Protein AF-A0A6N7NNH4-F1 (afdb_monomer)

Sequence (197 aa):
MSIDSIDARRHFTPVSELSWCARTIECHSIDGQVQAVPTATNDALIKSQLLDELLRASQMLTSEEVAVFDRTVQALSGLKFSGRELGVLFSMFADDTPHHDVMWGLLHLVEASDGDSMVSALVQSAPYMLRVAPEWLETFICRLLNSDLHRNMLIAYLKSMASTKGAAEVVSLIEALKADTSDCIRAKASVVASALM

pLDDT: mean 84.08, std 23.03, range [29.2, 98.62]

Secondary structure (DSSP, 8-state):
--------------------------------------HHHHHHHHHHHHHHHHHHHTT--SHHHHHHHHHHHHHHTT----HHHHHHHHTT--SS-S-HHHHHHHHHHHHTS-HHHHHHHHHHHHHHHHHH-HHHHHHHHHHHHH-HHHHHHHHHHHHHTTTSHHHHHHHHHHHHGGG-S-HHHHHHHHHHHHHH-

Mean predicted aligned error: 11.3 Å

Solvent-accessible surface area (backbone atoms only — not comparable to full-atom values): 11817 Å² total; per-residue (Å²): 130,84,84,87,88,84,90,77,90,77,88,84,82,90,84,80,90,83,86,87,79,90,85,89,87,85,91,79,93,73,96,68,84,80,74,78,70,58,65,69,60,53,54,52,50,52,53,52,53,44,53,53,51,31,61,73,18,51,78,46,88,42,77,64,29,45,53,46,29,44,56,35,47,59,71,52,53,93,62,88,72,51,45,67,54,45,36,54,59,59,67,51,58,57,65,87,56,93,59,55,74,51,51,52,48,48,50,51,53,52,69,73,43,60,64,69,48,40,51,53,20,48,35,65,37,35,69,56,26,62,77,60,12,44,68,56,48,48,52,51,51,57,53,32,53,72,32,75,68,50,34,50,52,46,53,54,49,38,66,77,39,54,90,38,69,20,31,48,50,52,51,53,50,38,58,55,35,52,72,45,91,50,66,70,54,17,52,41,25,44,54,52,56,66,70,73,108

Foldseek 3Di:
DDDDDDDDDDDDDDDDDDDDDDDDDDDDDDDDPPPPDPVVVVVVVVLVVLLVQLLVLLVVPDPVSLVSNQVSLVVLAPPADALVSLLSLLLSDAPPDPNVVSVVSSVVRLVVYDLLSSLLSLLVNLVVCCVGPVVVNLVVLLVLLVDPVSLVSNLVNLLVPVVDPSSVSSLVSLVVQCPDPDPSSVVSSVVSNVSND

Radius of gyration: 27.9 Å; Cα contacts (8 Å, |Δi|>4): 160; chains: 1; bounding box: 85×83×45 Å

Structure (mmCIF, N/CA/C/O backbone):
data_AF-A0A6N7NNH4-F1
#
_entry.id   AF-A0A6N7NNH4-F1
#
loop_
_atom_site.group_PDB
_atom_site.id
_atom_site.type_symbol
_atom_site.label_atom_id
_atom_site.label_alt_id
_atom_site.label_comp_id
_atom_site.label_asym_id
_atom_site.label_entity_id
_atom_site.label_seq_id
_atom_site.pdbx_PDB_ins_code
_atom_site.Cartn_x
_atom_site.Cartn_y
_atom_site.Cartn_z
_atom_site.occupancy
_atom_site.B_iso_or_equiv
_atom_site.auth_seq_id
_atom_site.auth_comp_id
_atom_site.auth_asym_id
_atom_site.auth_atom_id
_atom_site.pdbx_PDB_model_num
ATOM 1 N N . MET A 1 1 ? -35.066 -69.276 -12.539 1.00 39.59 1 MET A N 1
ATOM 2 C CA . MET A 1 1 ? -34.874 -68.136 -11.623 1.00 39.59 1 MET A CA 1
ATOM 3 C C . MET A 1 1 ? -33.769 -67.288 -12.249 1.00 39.59 1 MET A C 1
ATOM 5 O O . MET A 1 1 ? -32.620 -67.675 -12.122 1.00 39.59 1 MET A O 1
ATOM 9 N N . SER A 1 2 ? -34.026 -66.273 -13.085 1.00 38.75 2 SER A N 1
ATOM 10 C CA . SER A 1 2 ? -35.207 -65.380 -13.190 1.00 38.75 2 SER A CA 1
ATOM 11 C C . SER A 1 2 ? -35.484 -64.695 -11.845 1.00 38.75 2 SER A C 1
ATOM 13 O O . SER A 1 2 ? -35.559 -65.395 -10.840 1.00 38.75 2 SER A O 1
ATOM 15 N N . ILE A 1 3 ? -35.644 -63.374 -11.751 1.00 37.31 3 ILE A N 1
ATOM 16 C CA . ILE A 1 3 ? -36.396 -62.476 -12.652 1.00 37.31 3 ILE A CA 1
ATOM 17 C C . ILE A 1 3 ? -35.626 -61.167 -12.957 1.00 37.31 3 ILE A C 1
ATOM 19 O O . ILE A 1 3 ? -34.680 -60.809 -12.263 1.00 37.31 3 ILE A O 1
ATOM 23 N N . ASP A 1 4 ? -36.054 -60.510 -14.033 1.00 33.53 4 ASP A N 1
ATOM 24 C CA . ASP A 1 4 ? -35.594 -59.269 -14.672 1.00 33.53 4 ASP A CA 1
ATOM 25 C C . ASP A 1 4 ? -35.787 -57.955 -13.870 1.00 33.53 4 ASP A C 1
ATOM 27 O O . ASP A 1 4 ? -36.352 -57.951 -12.778 1.00 33.53 4 ASP A O 1
ATOM 31 N N . SER A 1 5 ? -35.480 -56.839 -14.566 1.00 34.16 5 SER A N 1
ATOM 32 C CA . SER A 1 5 ? -36.182 -55.526 -14.574 1.00 34.16 5 SER A CA 1
ATOM 33 C C . SER A 1 5 ? -35.517 -54.354 -13.819 1.00 34.16 5 SER A C 1
ATOM 35 O O . SER A 1 5 ? -34.915 -54.560 -12.775 1.00 34.16 5 SER A O 1
ATOM 37 N N . ILE A 1 6 ? -35.595 -53.081 -14.261 1.00 36.62 6 ILE A N 1
ATOM 38 C CA . ILE A 1 6 ? -36.262 -52.464 -15.437 1.00 36.62 6 ILE A CA 1
ATOM 39 C C . ILE A 1 6 ? -35.564 -51.135 -15.831 1.00 36.62 6 ILE A C 1
ATOM 41 O O . ILE A 1 6 ? -35.003 -50.458 -14.972 1.00 36.62 6 ILE A O 1
ATOM 45 N N . ASP A 1 7 ? -35.636 -50.742 -17.109 1.00 37.50 7 ASP A N 1
ATOM 46 C CA . ASP A 1 7 ? -35.278 -49.397 -17.615 1.00 37.50 7 ASP A CA 1
ATOM 47 C C . ASP A 1 7 ? -36.467 -48.429 -17.465 1.00 37.50 7 ASP A C 1
ATOM 49 O O . ASP A 1 7 ? -37.601 -48.786 -17.789 1.00 37.50 7 ASP A O 1
ATOM 53 N N . ALA A 1 8 ? -36.222 -47.194 -17.015 1.00 33.47 8 ALA A N 1
ATOM 54 C CA . ALA A 1 8 ? -37.223 -46.129 -17.061 1.00 33.47 8 ALA A CA 1
ATOM 55 C C . ALA A 1 8 ? -36.608 -44.721 -17.155 1.00 33.47 8 ALA A C 1
ATOM 57 O O . ALA A 1 8 ? -36.665 -43.924 -16.214 1.00 33.47 8 ALA A O 1
ATOM 58 N N . ARG A 1 9 ? -36.127 -44.351 -18.347 1.00 34.75 9 ARG A N 1
ATOM 59 C CA . ARG A 1 9 ? -36.132 -42.935 -18.765 1.00 34.75 9 ARG A CA 1
ATOM 60 C C . ARG A 1 9 ? -37.530 -42.335 -18.557 1.00 34.75 9 ARG A C 1
ATOM 62 O O . ARG A 1 9 ? -38.519 -42.927 -18.989 1.00 34.75 9 ARG A O 1
ATOM 69 N N . ARG A 1 10 ? -37.626 -41.112 -18.024 1.00 34.91 10 ARG A N 1
ATOM 70 C CA . ARG A 1 10 ? -38.825 -40.272 -18.189 1.00 34.91 10 ARG A CA 1
ATOM 71 C C . ARG A 1 10 ? -38.458 -38.866 -18.636 1.00 34.91 10 ARG A C 1
ATOM 73 O O . ARG A 1 10 ? -37.909 -38.075 -17.878 1.00 34.91 10 ARG A O 1
ATOM 80 N N . HIS A 1 11 ? -38.795 -38.579 -19.888 1.00 33.03 11 HIS A N 1
ATOM 81 C CA . HIS A 1 11 ? -38.943 -37.219 -20.386 1.00 33.03 11 HIS A CA 1
ATOM 82 C C . HIS A 1 11 ? -40.127 -36.535 -19.693 1.00 33.03 11 HIS A C 1
ATOM 84 O O . HIS A 1 11 ? -41.121 -37.193 -19.390 1.00 33.03 11 HIS A O 1
ATOM 90 N N . PHE A 1 12 ? -40.061 -35.212 -19.563 1.00 29.44 12 PHE A N 1
ATOM 91 C CA . PHE A 1 12 ? -41.253 -34.372 -19.507 1.00 29.44 12 PHE A CA 1
ATOM 92 C C . PHE A 1 12 ? -41.079 -33.197 -20.469 1.00 29.44 12 PHE A C 1
ATOM 94 O O . PHE A 1 12 ? -40.168 -32.384 -20.327 1.00 29.44 12 PHE A O 1
ATOM 101 N N . THR A 1 13 ? -41.942 -33.152 -21.479 1.00 33.81 13 THR A N 1
ATOM 102 C CA . THR A 1 13 ? -42.155 -32.005 -22.369 1.00 33.81 13 THR A CA 1
ATOM 103 C C . THR A 1 13 ? -43.206 -31.061 -21.766 1.00 33.81 13 THR A C 1
ATOM 105 O O . THR A 1 13 ? -44.001 -31.501 -20.933 1.00 33.81 13 THR A O 1
ATOM 108 N N . PRO A 1 14 ? -43.224 -29.772 -22.152 1.00 42.19 14 PRO A N 1
ATOM 109 C CA . PRO A 1 14 ? -44.090 -28.769 -21.534 1.00 42.19 14 PRO A CA 1
ATOM 110 C C . PRO A 1 14 ? -45.534 -28.831 -22.056 1.00 42.19 14 PRO A C 1
ATOM 112 O O . PRO A 1 14 ? -45.785 -29.333 -23.152 1.00 42.19 14 PRO A O 1
ATOM 115 N N . VAL A 1 15 ? -46.469 -28.252 -21.296 1.00 31.42 15 VAL A N 1
ATOM 116 C CA . VAL A 1 15 ? -47.845 -27.961 -21.734 1.00 31.42 15 VAL A CA 1
ATOM 117 C C . VAL A 1 15 ? -48.197 -26.517 -21.371 1.00 31.42 15 VAL A C 1
ATOM 119 O O . VAL A 1 15 ? -47.804 -26.017 -20.318 1.00 31.42 15 VAL A O 1
ATOM 122 N N . SER A 1 16 ? -48.888 -25.857 -22.297 1.00 33.25 16 SER A N 1
ATOM 123 C CA . SER A 1 16 ? -49.142 -24.417 -22.339 1.00 33.25 16 SER A CA 1
ATOM 124 C C . SER A 1 16 ? -50.302 -23.932 -21.459 1.00 33.25 16 SER A C 1
ATOM 126 O O . SER A 1 16 ? -51.167 -24.704 -21.059 1.00 33.25 16 SER A O 1
ATOM 128 N N . GLU A 1 17 ? -50.305 -22.613 -21.249 1.00 37.72 17 GLU A N 1
ATOM 129 C CA . GLU A 1 17 ? -51.453 -21.696 -21.129 1.00 37.72 17 GLU A CA 1
ATOM 130 C C . GLU A 1 17 ? -52.846 -22.250 -20.769 1.00 37.72 17 GLU A C 1
ATOM 132 O O . GLU A 1 17 ? -53.493 -22.922 -21.570 1.00 37.72 17 GLU A O 1
ATOM 137 N N . LEU A 1 18 ? -53.415 -21.713 -19.683 1.00 33.88 18 LEU A N 1
ATOM 138 C CA . LEU A 1 18 ? -54.812 -21.272 -19.682 1.00 33.88 18 LEU A CA 1
ATOM 139 C C . LEU A 1 18 ? -54.923 -19.895 -19.016 1.00 33.88 18 LEU A C 1
ATOM 141 O O . LEU A 1 18 ? -54.457 -19.687 -17.897 1.00 33.88 18 LEU A O 1
ATOM 145 N N . SER A 1 19 ? -55.554 -18.956 -19.719 1.00 37.47 19 SER A N 1
ATOM 146 C CA . SER A 1 19 ? -56.020 -17.686 -19.157 1.00 37.47 19 SER A CA 1
ATOM 147 C C . SER A 1 19 ? -57.411 -17.856 -18.540 1.00 37.47 19 SER A C 1
ATOM 149 O O . SER A 1 19 ? -58.114 -18.800 -18.888 1.00 37.47 19 SER A O 1
ATOM 151 N N . TRP A 1 20 ? -57.824 -16.918 -17.680 1.00 30.62 20 TRP A N 1
ATOM 152 C CA . TRP A 1 20 ? -59.158 -16.288 -17.693 1.00 30.62 20 TRP A CA 1
ATOM 153 C C . TRP A 1 20 ? -59.174 -15.045 -16.783 1.00 30.62 20 TRP A C 1
ATOM 155 O O . TRP A 1 20 ? -58.242 -14.801 -16.018 1.00 30.62 20 TRP A O 1
ATOM 165 N N . CYS A 1 21 ? -60.168 -14.179 -16.982 1.00 36.72 21 CYS A N 1
ATOM 166 C CA . CYS A 1 21 ? -60.039 -12.730 -16.779 1.00 36.72 21 CYS A CA 1
ATOM 167 C C . CYS A 1 21 ? -60.724 -12.179 -15.508 1.00 36.72 21 CYS A C 1
ATOM 169 O O . CYS A 1 21 ? -61.637 -12.808 -14.997 1.00 36.72 21 CYS A O 1
ATOM 171 N N . ALA A 1 22 ? -60.330 -10.949 -15.116 1.00 33.28 22 ALA A N 1
ATOM 172 C CA . ALA A 1 22 ? -61.146 -9.813 -14.610 1.00 33.28 22 ALA A CA 1
ATOM 173 C C . ALA A 1 22 ? -62.382 -10.095 -13.706 1.00 33.28 22 ALA A C 1
ATOM 175 O O . ALA A 1 22 ? -63.267 -10.850 -14.078 1.00 33.28 22 ALA A O 1
ATOM 176 N N . ARG A 1 23 ? -62.665 -9.384 -12.602 1.00 37.78 23 ARG A N 1
ATOM 177 C CA . ARG A 1 23 ? -62.330 -8.013 -12.121 1.00 37.78 23 ARG A CA 1
ATOM 178 C C . ARG A 1 23 ? -62.619 -7.975 -10.579 1.00 37.78 23 ARG A C 1
ATOM 180 O O . ARG A 1 23 ? -62.873 -9.032 -10.019 1.00 37.78 23 ARG A O 1
ATOM 187 N N . THR A 1 24 ? -62.599 -6.890 -9.788 1.00 37.25 24 THR A N 1
ATOM 188 C CA . THR A 1 24 ? -62.718 -5.442 -10.073 1.00 37.25 24 THR A CA 1
ATOM 189 C C . THR A 1 24 ? -61.679 -4.600 -9.299 1.00 37.25 24 THR A C 1
ATOM 191 O O . THR A 1 24 ? -60.492 -4.784 -9.540 1.00 37.25 24 THR A O 1
ATOM 194 N N . ILE A 1 25 ? -62.103 -3.655 -8.447 1.00 44.84 25 ILE A N 1
ATOM 195 C CA . ILE A 1 25 ? -61.320 -2.662 -7.690 1.00 44.84 25 ILE A CA 1
ATOM 196 C C . ILE A 1 25 ? -62.066 -2.410 -6.372 1.00 44.84 25 ILE A C 1
ATOM 198 O O . ILE A 1 25 ? -63.289 -2.286 -6.408 1.00 44.84 25 ILE A O 1
ATOM 202 N N . GLU A 1 26 ? -61.349 -2.209 -5.267 1.00 29.20 26 GLU A N 1
ATOM 203 C CA . GLU A 1 26 ? -61.792 -1.270 -4.230 1.00 29.20 26 GLU A CA 1
ATOM 204 C C . GLU A 1 26 ? -60.577 -0.456 -3.760 1.00 29.20 26 GLU A C 1
ATOM 206 O O . GLU A 1 26 ? -59.561 -1.012 -3.344 1.00 29.20 26 GLU A O 1
ATOM 211 N N . CYS A 1 27 ? -60.637 0.868 -3.927 1.00 39.03 27 CYS A N 1
ATOM 212 C CA . CYS A 1 27 ? -59.542 1.770 -3.581 1.00 39.03 27 CYS A CA 1
ATOM 213 C C . CYS A 1 27 ? -59.731 2.302 -2.161 1.00 39.03 27 CYS A C 1
ATOM 215 O O . CYS A 1 27 ? -60.698 3.017 -1.910 1.00 39.03 27 CYS A O 1
ATOM 217 N N . HIS A 1 28 ? -58.745 2.096 -1.290 1.00 32.91 28 HIS A N 1
ATOM 218 C CA . HIS A 1 28 ? -58.532 2.977 -0.145 1.00 32.91 28 HIS A CA 1
ATOM 219 C C . HIS A 1 28 ? -57.128 3.574 -0.209 1.00 32.91 28 HIS A C 1
ATOM 221 O O . HIS A 1 28 ? -56.127 2.869 -0.117 1.00 32.91 28 HIS A O 1
ATOM 227 N N . SER A 1 29 ? -57.080 4.892 -0.408 1.00 43.81 29 SER A N 1
ATOM 228 C CA . SER A 1 29 ? -55.837 5.655 -0.470 1.00 43.81 29 SER A CA 1
ATOM 229 C C . SER A 1 29 ? -55.280 5.863 0.934 1.00 43.81 29 SER A C 1
ATOM 231 O O . SER A 1 29 ? -55.953 6.453 1.780 1.00 43.81 29 SER A O 1
ATOM 233 N N . ILE A 1 30 ? -54.039 5.440 1.154 1.00 41.03 30 ILE A N 1
ATOM 234 C CA . ILE A 1 30 ? -53.136 6.068 2.119 1.00 41.03 30 ILE A CA 1
ATOM 235 C C . ILE A 1 30 ? -51.823 6.266 1.368 1.00 41.03 30 ILE A C 1
ATOM 237 O O . ILE A 1 30 ? -51.190 5.292 0.959 1.00 41.03 30 ILE A O 1
ATOM 241 N N . ASP A 1 31 ? -51.446 7.524 1.145 1.00 47.62 31 ASP A N 1
ATOM 242 C CA . ASP A 1 31 ? -50.240 7.889 0.407 1.00 47.62 31 ASP A CA 1
ATOM 243 C C . ASP A 1 31 ? -48.978 7.461 1.163 1.00 47.62 31 ASP A C 1
ATOM 245 O O . ASP A 1 31 ? -48.460 8.164 2.029 1.00 47.62 31 ASP A O 1
ATOM 249 N N . GLY A 1 32 ? -48.470 6.285 0.804 1.00 40.66 32 GLY A N 1
ATOM 250 C CA . GLY A 1 32 ? -47.143 5.812 1.162 1.00 40.66 32 GLY A CA 1
ATOM 251 C C . GLY A 1 32 ? -46.300 5.680 -0.096 1.00 40.66 32 GLY A C 1
ATOM 252 O O . GLY A 1 32 ? -46.261 4.606 -0.696 1.00 40.66 32 GLY A O 1
ATOM 253 N N . GLN A 1 33 ? -45.596 6.747 -0.492 1.00 37.47 33 GLN A N 1
ATOM 254 C CA . GLN A 1 33 ? -44.495 6.601 -1.445 1.00 37.47 33 GLN A CA 1
ATOM 255 C C . GLN A 1 33 ? -43.393 5.763 -0.791 1.00 37.47 33 GLN A C 1
ATOM 257 O O . GLN A 1 33 ? -42.489 6.291 -0.146 1.00 37.47 33 GLN A O 1
ATOM 262 N N . VAL A 1 34 ? -43.443 4.446 -0.994 1.00 44.50 34 VAL A N 1
ATOM 263 C CA . VAL A 1 34 ? -42.290 3.570 -0.780 1.00 44.50 34 VAL A CA 1
ATOM 264 C C . VAL A 1 34 ? -41.302 3.857 -1.909 1.00 44.50 34 VAL A C 1
ATOM 266 O O . VAL A 1 34 ? -41.212 3.130 -2.897 1.00 44.50 34 VAL A O 1
ATOM 269 N N . GLN A 1 35 ? -40.580 4.973 -1.781 1.00 44.91 35 GLN A N 1
ATOM 270 C CA . GLN A 1 35 ? -39.366 5.201 -2.545 1.00 44.91 35 GLN A CA 1
ATOM 271 C C . GLN A 1 35 ? -38.370 4.120 -2.134 1.00 44.91 35 GLN A C 1
ATOM 273 O O . GLN A 1 35 ? -37.712 4.214 -1.099 1.00 44.91 35 GLN A O 1
ATOM 278 N N . ALA A 1 36 ? -38.267 3.083 -2.962 1.00 50.69 36 ALA A N 1
ATOM 279 C CA . ALA A 1 36 ? -37.124 2.193 -2.947 1.00 50.69 36 ALA A CA 1
ATOM 280 C C . ALA A 1 36 ? -35.889 3.030 -3.312 1.00 50.69 36 ALA A C 1
ATOM 282 O O . ALA A 1 36 ? -35.604 3.259 -4.489 1.00 50.69 36 ALA A O 1
ATOM 283 N N . VAL A 1 37 ? -35.197 3.542 -2.291 1.00 55.72 37 VAL A N 1
ATOM 284 C CA . VAL A 1 37 ? -33.886 4.175 -2.452 1.00 55.72 37 VAL A CA 1
ATOM 285 C C . VAL A 1 37 ? -32.988 3.159 -3.169 1.00 55.72 37 VAL A C 1
ATOM 287 O O . VAL A 1 37 ? -32.985 1.993 -2.764 1.00 55.72 37 VAL A O 1
ATOM 290 N N . PRO A 1 38 ? -32.264 3.537 -4.240 1.00 53.62 38 PRO A N 1
ATOM 291 C CA . PRO A 1 38 ? -31.488 2.571 -5.006 1.00 53.62 38 PRO A CA 1
ATOM 292 C C . PRO A 1 38 ? -30.479 1.865 -4.101 1.00 53.62 38 PRO A C 1
ATOM 294 O O . PRO A 1 38 ? -29.722 2.532 -3.396 1.00 53.62 38 PRO A O 1
ATOM 297 N N . THR A 1 39 ? -30.434 0.531 -4.146 1.00 63.38 39 THR A N 1
ATOM 298 C CA . THR A 1 39 ? -29.556 -0.289 -3.291 1.00 63.38 39 THR A CA 1
ATOM 299 C C . THR A 1 39 ? -28.104 0.199 -3.341 1.00 63.38 39 THR A C 1
ATOM 301 O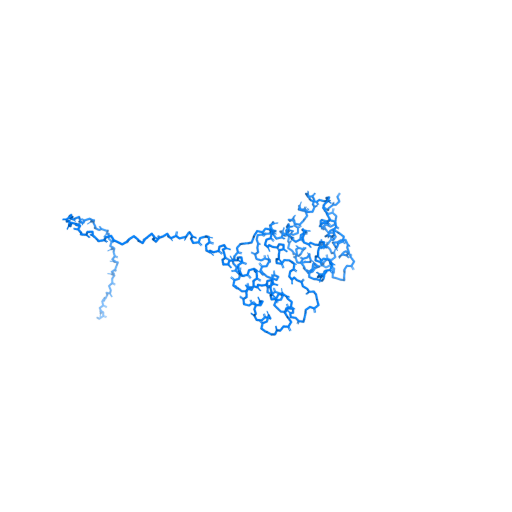 O . THR A 1 39 ? -27.488 0.408 -2.304 1.00 63.38 39 THR A O 1
ATOM 304 N N . ALA A 1 40 ? -27.624 0.566 -4.534 1.00 66.69 40 ALA A N 1
ATOM 305 C CA . ALA A 1 40 ? -26.290 1.126 -4.754 1.00 66.69 40 ALA A CA 1
ATOM 306 C C . ALA A 1 40 ? -25.993 2.434 -3.982 1.00 66.69 40 ALA A C 1
ATOM 308 O O . ALA A 1 40 ? -24.840 2.695 -3.644 1.00 66.69 40 ALA A O 1
ATOM 309 N N . THR A 1 41 ? -27.000 3.268 -3.693 1.00 75.50 41 THR A N 1
ATOM 310 C CA . THR A 1 41 ? -26.833 4.473 -2.859 1.00 75.50 41 THR A CA 1
ATOM 311 C C . THR A 1 41 ? -26.637 4.098 -1.392 1.00 75.50 41 THR A C 1
ATOM 313 O O . THR A 1 41 ? -25.828 4.720 -0.705 1.00 75.50 41 THR A O 1
ATOM 316 N N . ASN A 1 42 ? -27.334 3.059 -0.926 1.00 85.38 42 ASN A N 1
ATOM 317 C CA . ASN A 1 42 ? -27.168 2.525 0.421 1.00 85.38 42 ASN A CA 1
ATOM 318 C C . ASN A 1 42 ? -25.801 1.835 0.577 1.00 85.38 42 ASN A C 1
ATOM 320 O O . ASN A 1 42 ? -25.088 2.110 1.535 1.00 85.38 42 ASN A O 1
ATOM 324 N N . ASP A 1 43 ? -25.385 1.031 -0.404 1.00 87.94 43 ASP A N 1
ATOM 325 C CA . ASP A 1 43 ? -24.091 0.333 -0.398 1.00 87.94 43 ASP A CA 1
ATOM 326 C C . ASP A 1 43 ? -22.905 1.318 -0.375 1.00 87.94 43 ASP A C 1
ATOM 328 O O . ASP A 1 43 ? -21.933 1.127 0.359 1.00 87.94 43 ASP A O 1
ATOM 332 N N . ALA A 1 44 ? -22.993 2.416 -1.137 1.00 90.69 44 ALA A N 1
ATOM 333 C CA . ALA A 1 44 ? -21.985 3.476 -1.129 1.00 90.69 44 ALA A CA 1
ATOM 334 C C . ALA A 1 44 ? -21.919 4.217 0.221 1.00 90.69 44 ALA A C 1
ATOM 336 O O . ALA A 1 44 ? -20.824 4.522 0.699 1.00 90.69 44 ALA A O 1
ATOM 337 N N . LEU A 1 45 ? -23.072 4.473 0.851 1.00 93.25 45 LEU A N 1
ATOM 338 C CA . LEU A 1 45 ? -23.148 5.079 2.182 1.00 93.25 45 LEU A CA 1
ATOM 339 C C . LEU A 1 45 ? -22.550 4.156 3.253 1.00 93.25 45 LEU A C 1
ATOM 341 O O . LEU A 1 45 ? -21.734 4.613 4.051 1.00 93.25 45 LEU A O 1
ATOM 345 N N . ILE A 1 46 ? -22.892 2.863 3.228 1.00 95.00 46 ILE A N 1
ATOM 346 C CA . ILE A 1 46 ? -22.342 1.846 4.136 1.00 95.00 46 ILE A CA 1
ATOM 347 C C . ILE A 1 46 ? -20.819 1.763 3.983 1.00 95.00 46 ILE A C 1
ATOM 349 O O . ILE A 1 46 ? -20.104 1.843 4.978 1.00 95.00 46 ILE A O 1
ATOM 353 N N . LYS A 1 47 ? -20.294 1.691 2.750 1.00 96.38 47 LYS A N 1
ATOM 354 C CA . LYS A 1 47 ? -18.838 1.682 2.519 1.00 96.38 47 LYS A CA 1
ATOM 355 C C . LYS A 1 47 ? -18.156 2.936 3.079 1.00 96.38 47 LYS A C 1
ATOM 357 O O . LYS A 1 47 ? -17.101 2.820 3.696 1.00 96.38 47 LYS A O 1
ATOM 362 N N . SER A 1 48 ? -18.754 4.119 2.907 1.00 96.56 48 SER A N 1
ATOM 363 C CA . SER A 1 48 ? -18.220 5.362 3.486 1.00 96.56 48 SER A CA 1
ATOM 364 C C . SER A 1 48 ? -18.195 5.315 5.017 1.00 96.56 48 SER A C 1
ATOM 366 O O . SER A 1 48 ? -17.200 5.700 5.620 1.00 96.56 48 SER A O 1
ATOM 368 N N . GLN A 1 49 ? -19.258 4.805 5.648 1.00 97.56 49 GLN A N 1
ATOM 369 C CA . GLN A 1 49 ? -19.340 4.665 7.106 1.00 97.56 49 GLN A CA 1
ATOM 370 C C . GLN A 1 49 ? -18.294 3.684 7.655 1.00 97.56 49 GLN A C 1
ATOM 372 O O . GLN A 1 49 ? -17.685 3.972 8.683 1.00 97.56 49 GLN A O 1
ATOM 377 N N . LEU A 1 50 ? -18.046 2.573 6.950 1.00 98.25 50 LEU A N 1
ATOM 378 C CA . LEU A 1 50 ? -16.999 1.605 7.289 1.00 98.25 50 LEU A CA 1
ATOM 379 C C . LEU A 1 50 ? -15.592 2.209 7.142 1.00 98.25 50 LEU A C 1
ATOM 381 O O . LEU A 1 50 ? -14.761 2.034 8.026 1.00 98.25 50 LEU A O 1
ATOM 385 N N . LEU A 1 51 ? -15.318 2.971 6.076 1.00 98.25 51 LEU A N 1
ATOM 386 C CA . LEU A 1 51 ? -14.035 3.676 5.928 1.00 98.25 51 LEU A CA 1
ATOM 387 C C . LEU A 1 51 ? -13.810 4.704 7.051 1.00 98.25 51 LEU A C 1
ATOM 389 O O . LEU A 1 51 ? -12.702 4.795 7.579 1.00 98.25 51 LEU A O 1
ATOM 393 N N . ASP A 1 52 ? -14.856 5.428 7.458 1.00 98.19 52 ASP A N 1
ATOM 394 C CA . ASP A 1 52 ? -14.797 6.360 8.589 1.00 98.19 52 ASP A CA 1
ATOM 395 C C . ASP A 1 52 ? -14.616 5.641 9.943 1.00 98.19 52 ASP A C 1
ATOM 397 O O . ASP A 1 52 ? -13.941 6.165 10.830 1.00 98.19 52 ASP A O 1
ATOM 401 N N . GLU A 1 53 ? -15.221 4.461 10.144 1.00 98.38 53 GLU A N 1
ATOM 402 C CA . GLU A 1 53 ? -15.022 3.638 11.351 1.00 98.38 53 GLU A CA 1
ATOM 403 C C . GLU A 1 53 ? -13.590 3.099 11.421 1.00 98.38 53 GLU A C 1
ATOM 405 O O . GLU A 1 53 ? -12.936 3.263 12.453 1.00 98.38 53 GLU A O 1
ATOM 410 N N . LEU A 1 54 ? -13.064 2.578 10.309 1.00 98.38 54 LEU A N 1
ATOM 411 C CA . LEU A 1 54 ? -11.684 2.107 10.220 1.00 98.38 54 LEU A CA 1
ATOM 412 C C . LEU A 1 54 ? -10.677 3.237 10.478 1.00 98.38 54 LEU A C 1
ATOM 414 O O . LEU A 1 54 ? -9.724 3.055 11.233 1.00 98.38 54 LEU A O 1
ATOM 418 N N . LEU A 1 55 ? -10.912 4.427 9.909 1.00 98.06 55 LEU A N 1
ATOM 419 C CA . LEU A 1 55 ? -10.047 5.589 10.119 1.00 98.06 55 LEU A CA 1
ATOM 420 C C . LEU A 1 55 ? -10.048 6.057 11.581 1.00 98.06 55 LEU A C 1
ATOM 422 O O . LEU A 1 55 ? -8.998 6.430 12.096 1.00 98.06 55 LEU A O 1
ATOM 426 N N . ARG A 1 56 ? -11.201 6.023 12.265 1.00 97.88 56 ARG A N 1
ATOM 427 C CA . ARG A 1 56 ? -11.284 6.340 13.703 1.00 97.88 56 ARG A CA 1
ATOM 428 C C . ARG A 1 56 ? -10.543 5.321 14.571 1.00 97.88 56 ARG A C 1
ATOM 430 O O . ARG A 1 56 ? -10.017 5.704 15.610 1.00 97.88 56 ARG A O 1
ATOM 437 N N . ALA A 1 57 ? -10.493 4.061 14.148 1.00 97.69 57 ALA A N 1
ATOM 438 C CA . ALA A 1 57 ? -9.821 2.981 14.865 1.00 97.69 57 ALA A CA 1
ATOM 439 C C . ALA A 1 57 ? -8.321 2.840 14.547 1.00 97.69 57 ALA A C 1
ATOM 441 O O . ALA A 1 57 ? -7.639 2.088 15.237 1.00 97.69 57 ALA A O 1
ATOM 442 N N . SER A 1 58 ? -7.784 3.541 13.539 1.00 96.62 58 SER A N 1
ATOM 443 C CA . SER A 1 58 ? -6.443 3.266 12.985 1.00 96.62 58 SER A CA 1
ATOM 444 C C . SER A 1 58 ? -5.269 3.472 13.946 1.00 96.62 58 SER A C 1
ATOM 446 O O . SER A 1 58 ? -4.197 2.922 13.718 1.00 96.62 58 SER A O 1
ATOM 448 N N . GLN A 1 59 ? -5.461 4.232 15.029 1.00 93.88 59 GLN A N 1
ATOM 449 C CA . GLN A 1 59 ? -4.447 4.406 16.075 1.00 93.88 59 GLN A CA 1
ATOM 450 C C . GLN A 1 59 ? -4.329 3.186 17.001 1.00 93.88 59 GLN A C 1
ATOM 452 O O . GLN A 1 59 ? -3.270 2.978 17.585 1.00 93.88 59 GLN A O 1
ATOM 457 N N . MET A 1 60 ? -5.392 2.378 17.120 1.00 95.81 60 MET A N 1
ATOM 458 C CA . MET A 1 60 ? -5.414 1.113 17.866 1.00 95.81 60 MET A CA 1
ATOM 459 C C . MET A 1 60 ? -4.828 1.211 19.287 1.00 95.81 60 MET A C 1
ATOM 461 O O . MET A 1 60 ? -4.072 0.351 19.733 1.00 95.81 60 MET A O 1
ATOM 465 N N . LEU A 1 61 ? -5.189 2.272 20.012 1.00 95.00 61 LEU A N 1
ATOM 466 C CA . LEU A 1 61 ? -4.714 2.567 21.367 1.00 95.00 61 LEU A CA 1
ATOM 467 C C . LEU A 1 61 ? -5.384 1.681 22.427 1.00 95.00 61 LEU A C 1
ATOM 469 O O . LEU A 1 61 ? -4.928 1.614 23.570 1.00 95.00 61 LEU A O 1
ATOM 473 N N . THR A 1 62 ? -6.487 1.019 22.069 1.00 96.94 62 THR A N 1
ATOM 474 C CA . THR A 1 62 ? -7.236 0.115 22.948 1.00 96.94 62 THR A CA 1
ATOM 475 C C . THR A 1 62 ? -7.574 -1.200 22.251 1.00 96.94 62 THR A C 1
ATOM 477 O O . THR A 1 62 ? -7.696 -1.268 21.031 1.00 96.94 62 THR A O 1
ATOM 480 N N . SER A 1 63 ? -7.804 -2.259 23.032 1.00 97.12 63 SER A N 1
ATOM 481 C CA . SER A 1 63 ? -8.223 -3.560 22.492 1.00 97.12 63 SER A CA 1
ATOM 482 C C . SER A 1 63 ? -9.580 -3.517 21.778 1.00 97.12 63 SER A C 1
ATOM 484 O O . SER A 1 63 ? -9.809 -4.331 20.889 1.00 97.12 63 SER A O 1
ATOM 486 N N . GLU A 1 64 ? -10.460 -2.569 22.127 1.00 98.06 64 GLU A N 1
ATOM 487 C CA . GLU A 1 64 ? -11.690 -2.331 21.363 1.00 98.06 64 GLU A CA 1
ATOM 488 C C . GLU A 1 64 ? -11.361 -1.713 20.002 1.00 98.06 64 GLU A C 1
ATOM 490 O O . GLU A 1 64 ? -11.854 -2.207 19.001 1.00 98.06 64 GLU A O 1
ATOM 495 N N . GLU A 1 65 ? -10.479 -0.711 19.923 1.00 98.06 65 GLU A N 1
ATOM 496 C CA . GLU A 1 65 ? -10.047 -0.134 18.638 1.00 98.06 65 GLU A CA 1
ATOM 497 C C . GLU A 1 65 ? -9.361 -1.168 17.731 1.00 98.06 65 GLU A C 1
ATOM 499 O O . GLU A 1 65 ? -9.645 -1.202 16.538 1.00 98.06 65 GLU A O 1
ATOM 504 N N . VAL A 1 66 ? -8.550 -2.081 18.279 1.00 98.31 66 VAL A N 1
ATOM 505 C CA . VAL A 1 66 ? -7.996 -3.221 17.517 1.00 98.31 66 VAL A CA 1
ATOM 506 C C . VAL A 1 66 ? -9.113 -4.114 16.962 1.00 98.31 66 VAL A C 1
ATOM 508 O O . VAL A 1 66 ? -9.090 -4.480 15.786 1.00 98.31 66 VAL A O 1
ATOM 511 N N . ALA A 1 67 ? -10.120 -4.439 17.780 1.00 98.31 67 ALA A N 1
ATOM 512 C CA . ALA A 1 67 ? -11.268 -5.236 17.349 1.00 98.31 67 ALA A CA 1
ATOM 513 C C . ALA A 1 67 ? -12.162 -4.489 16.339 1.00 98.31 67 ALA A C 1
ATOM 515 O O . ALA A 1 67 ? -12.733 -5.122 15.450 1.00 98.31 67 ALA A O 1
ATOM 516 N N . VAL A 1 68 ? -12.273 -3.158 16.445 1.00 98.62 68 VAL A N 1
ATOM 517 C CA . VAL A 1 68 ? -12.924 -2.281 15.457 1.00 98.62 68 VAL A CA 1
ATOM 518 C C . VAL A 1 68 ? -12.174 -2.331 14.135 1.00 98.62 68 VAL A C 1
ATOM 520 O O . VAL A 1 68 ? -12.800 -2.460 13.084 1.00 98.62 68 VAL A O 1
ATOM 523 N N . PHE A 1 69 ? -10.847 -2.256 14.176 1.00 98.56 69 PHE A N 1
ATOM 524 C CA . PHE A 1 69 ? -10.013 -2.249 12.987 1.00 98.56 69 PHE A CA 1
ATOM 525 C C . PHE A 1 69 ? -10.144 -3.570 12.217 1.00 98.56 69 PHE A C 1
ATOM 527 O O . PHE A 1 69 ? -10.553 -3.560 11.057 1.00 98.56 69 PHE A O 1
ATOM 534 N N . ASP A 1 70 ? -9.911 -4.708 12.879 1.00 98.50 70 ASP A N 1
ATOM 535 C CA . ASP A 1 70 ? -9.985 -6.040 12.261 1.00 98.50 70 ASP A CA 1
ATOM 536 C C . ASP A 1 70 ? -11.373 -6.340 11.666 1.00 98.50 70 ASP A C 1
ATOM 538 O O . ASP A 1 70 ? -11.500 -6.635 10.474 1.00 98.50 70 ASP A O 1
ATOM 542 N N . ARG A 1 71 ? -12.451 -6.171 12.449 1.00 98.38 71 ARG A N 1
ATOM 543 C CA . ARG A 1 71 ? -13.816 -6.444 11.960 1.00 98.38 71 ARG A CA 1
ATOM 544 C C . ARG A 1 71 ? -14.213 -5.534 10.793 1.00 98.38 71 ARG A C 1
ATOM 546 O O . ARG A 1 71 ? -14.942 -5.965 9.901 1.00 98.38 71 ARG A O 1
ATOM 553 N N . THR A 1 72 ? -13.732 -4.288 10.777 1.00 98.56 72 THR A N 1
ATOM 554 C CA . THR A 1 72 ? -14.043 -3.331 9.707 1.00 98.56 72 THR A CA 1
ATOM 555 C C . THR A 1 72 ? -13.234 -3.626 8.444 1.00 98.56 72 THR A C 1
ATOM 557 O O . THR A 1 72 ? -13.796 -3.578 7.352 1.00 98.56 72 THR A O 1
ATOM 560 N N . VAL A 1 73 ? -11.964 -4.036 8.565 1.00 98.44 73 VAL A N 1
ATOM 561 C CA . VAL A 1 73 ? -11.173 -4.580 7.443 1.00 98.44 73 VAL A CA 1
ATOM 562 C C . VAL A 1 73 ? -11.878 -5.789 6.819 1.00 98.44 73 VAL A C 1
ATOM 564 O O . VAL A 1 73 ? -12.015 -5.860 5.597 1.00 98.44 73 VAL A O 1
ATOM 567 N N . GLN A 1 74 ? -12.395 -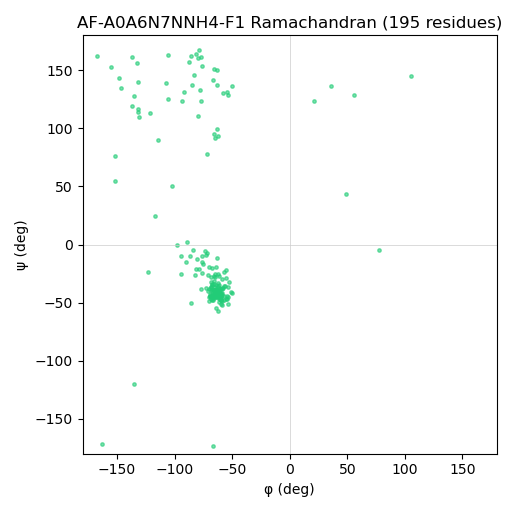6.707 7.642 1.00 97.75 74 GLN A N 1
ATOM 568 C CA . GLN A 1 74 ? -13.157 -7.868 7.170 1.00 97.75 74 GLN A CA 1
ATOM 569 C C . GLN A 1 74 ? -14.466 -7.461 6.471 1.00 97.75 74 GLN A C 1
ATOM 571 O O . GLN A 1 74 ? -14.760 -7.973 5.391 1.00 97.75 74 GLN A O 1
ATOM 576 N N . ALA A 1 75 ? -15.226 -6.512 7.030 1.00 98.00 75 ALA A N 1
ATOM 577 C CA . ALA A 1 75 ? -16.471 -6.004 6.440 1.00 98.00 75 ALA A CA 1
ATOM 578 C C . ALA A 1 75 ? -16.266 -5.235 5.118 1.00 98.00 75 ALA A C 1
ATOM 580 O O . ALA A 1 75 ? -17.162 -5.190 4.277 1.00 98.00 75 ALA A O 1
ATOM 581 N N . LEU A 1 76 ? -15.086 -4.641 4.927 1.00 98.06 76 LEU A N 1
ATOM 582 C CA . LEU A 1 76 ? -14.672 -3.970 3.694 1.00 98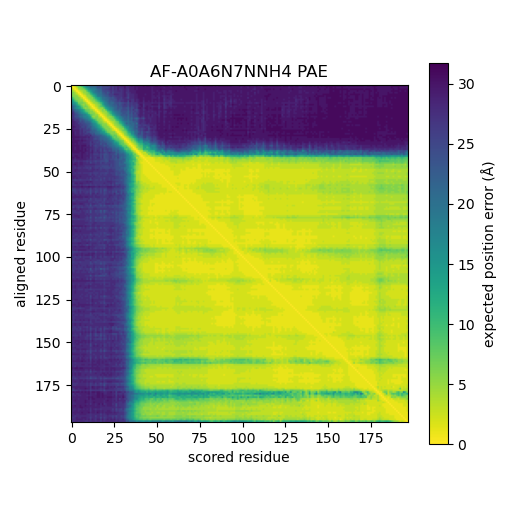.06 76 LEU A CA 1
ATOM 583 C C . LEU A 1 76 ? -14.174 -4.943 2.605 1.00 98.06 76 LEU A C 1
ATOM 585 O O . LEU A 1 76 ? -14.022 -4.541 1.448 1.00 98.06 76 LEU A O 1
ATOM 589 N N . SER A 1 77 ? -13.925 -6.211 2.944 1.00 95.81 77 SER A N 1
ATOM 590 C CA . SER A 1 77 ? -13.386 -7.211 2.018 1.00 95.81 77 SER A CA 1
ATOM 591 C C . SER A 1 77 ? -14.330 -7.497 0.844 1.00 95.81 77 SER A C 1
ATOM 593 O O . SER A 1 77 ? -15.545 -7.617 0.997 1.00 95.81 77 SER A O 1
ATOM 595 N N . GLY A 1 78 ? -13.767 -7.595 -0.363 1.00 92.56 78 GLY A N 1
ATOM 596 C CA . GLY A 1 78 ? -14.519 -7.798 -1.607 1.00 92.56 78 GLY A CA 1
ATOM 597 C C . GLY A 1 78 ? -15.217 -6.548 -2.165 1.00 92.56 78 GLY A C 1
ATOM 598 O O . GLY A 1 78 ? -15.754 -6.604 -3.274 1.00 92.56 78 GLY A O 1
ATOM 599 N N . LEU A 1 79 ? -15.191 -5.411 -1.458 1.00 95.25 79 LEU A N 1
ATOM 600 C CA . LEU A 1 79 ? -15.665 -4.136 -1.997 1.00 95.25 79 LEU A CA 1
ATOM 601 C C . LEU A 1 79 ? -14.652 -3.535 -2.984 1.00 95.25 79 LEU A C 1
ATOM 603 O O . LEU A 1 79 ? -13.449 -3.774 -2.909 1.00 95.25 79 LEU A O 1
ATOM 607 N N . LYS A 1 80 ? -15.143 -2.714 -3.919 1.00 95.44 80 LYS A N 1
ATOM 608 C CA . LYS A 1 80 ? -14.288 -1.959 -4.847 1.00 95.44 80 LYS A CA 1
ATOM 609 C C . LYS A 1 80 ? -13.956 -0.579 -4.290 1.00 95.44 80 LYS A C 1
ATOM 611 O O . LYS A 1 80 ? -14.862 0.179 -3.923 1.00 95.44 80 LYS A O 1
ATOM 616 N N . PHE A 1 81 ? -12.675 -0.232 -4.328 1.00 96.94 81 PHE A N 1
ATOM 617 C CA . PHE A 1 81 ? -12.151 1.068 -3.919 1.00 96.94 81 PHE A CA 1
ATOM 618 C C . PHE A 1 81 ? -11.714 1.893 -5.129 1.00 96.94 81 PHE A C 1
ATOM 620 O O . PHE A 1 81 ? -11.106 1.389 -6.071 1.00 96.94 81 PHE A O 1
ATOM 627 N N . SER A 1 82 ? -12.026 3.182 -5.094 1.00 96.38 82 SER A N 1
ATOM 628 C CA . SER A 1 82 ? -11.432 4.192 -5.967 1.00 96.38 82 SER A CA 1
ATOM 629 C C . SER A 1 82 ? -10.025 4.563 -5.486 1.00 96.38 82 SER A C 1
ATOM 631 O O . SER A 1 82 ? -9.704 4.399 -4.309 1.00 96.38 82 SER A O 1
ATOM 633 N N . GLY A 1 83 ? -9.202 5.162 -6.354 1.00 96.00 83 GLY A N 1
ATOM 634 C CA . GLY A 1 83 ? -7.864 5.645 -5.973 1.00 96.00 83 GLY A CA 1
ATOM 635 C C . GLY A 1 83 ? -7.859 6.615 -4.778 1.00 96.00 83 GLY A C 1
ATOM 636 O O . GLY A 1 83 ? -6.916 6.617 -3.993 1.00 96.00 83 GLY A O 1
ATOM 637 N N . ARG A 1 84 ? -8.942 7.385 -4.573 1.00 96.31 84 ARG A N 1
ATOM 638 C CA . ARG A 1 84 ? -9.114 8.235 -3.380 1.00 96.31 84 ARG A CA 1
ATOM 639 C C . ARG A 1 84 ? -9.263 7.398 -2.110 1.00 96.31 84 ARG A C 1
ATOM 641 O O . ARG A 1 84 ? -8.623 7.704 -1.114 1.00 96.31 84 ARG A O 1
ATOM 648 N N . GLU A 1 85 ? -10.117 6.380 -2.141 1.00 98.12 85 GLU A N 1
ATOM 649 C CA . GLU A 1 85 ? -10.371 5.506 -0.989 1.00 98.12 85 GLU A CA 1
ATOM 650 C C . GLU A 1 85 ? -9.137 4.654 -0.670 1.00 98.12 85 GLU A C 1
ATOM 652 O O . GLU A 1 85 ? -8.773 4.531 0.493 1.00 98.12 85 GLU A O 1
ATOM 657 N N . LEU A 1 86 ? -8.422 4.176 -1.695 1.00 98.50 86 LEU A N 1
ATOM 658 C CA . LEU A 1 86 ? -7.113 3.536 -1.538 1.00 98.50 86 LEU A CA 1
ATOM 659 C C . LEU A 1 86 ? -6.093 4.479 -0.888 1.00 98.50 86 LEU A C 1
ATOM 661 O O . LEU A 1 86 ? -5.379 4.063 0.015 1.00 98.50 86 LEU A O 1
ATOM 665 N N . GLY A 1 87 ? -6.064 5.760 -1.272 1.00 98.06 87 GLY A N 1
ATOM 666 C CA . GLY A 1 87 ? -5.245 6.776 -0.601 1.00 98.06 87 GLY A CA 1
ATOM 667 C C . GLY A 1 87 ? -5.571 6.940 0.891 1.00 98.06 87 GLY A C 1
ATOM 668 O O . GLY A 1 87 ? -4.660 7.098 1.701 1.00 98.06 87 GLY A O 1
ATOM 669 N N . VAL A 1 88 ? -6.852 6.839 1.271 1.00 98.19 88 VAL A N 1
ATOM 670 C CA . VAL A 1 88 ? -7.274 6.834 2.683 1.00 98.19 88 VAL A CA 1
ATOM 671 C C . VAL A 1 88 ? -6.795 5.560 3.389 1.00 98.19 88 VAL A C 1
ATOM 673 O O . VAL A 1 88 ? -6.202 5.6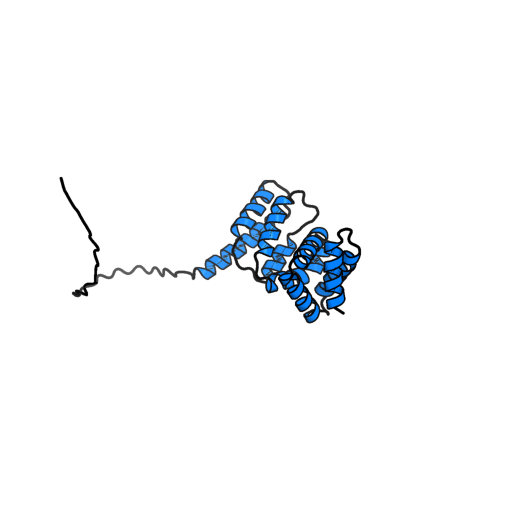73 4.456 1.00 98.19 88 VAL A O 1
ATOM 676 N N . LEU A 1 89 ? -6.948 4.375 2.789 1.00 98.62 89 LEU A N 1
ATOM 677 C CA . LEU A 1 89 ? -6.430 3.117 3.353 1.00 98.62 89 LEU A CA 1
ATOM 678 C C . LEU A 1 89 ? -4.898 3.147 3.526 1.00 98.62 89 LEU A C 1
ATOM 680 O O . LEU A 1 89 ? -4.394 2.816 4.595 1.00 98.62 89 LEU A O 1
ATOM 684 N N . PHE A 1 90 ? -4.148 3.637 2.533 1.00 98.62 90 PHE A N 1
ATOM 685 C CA . PHE A 1 90 ? -2.692 3.811 2.633 1.00 98.62 90 PHE A CA 1
ATOM 686 C C . PHE A 1 90 ? -2.268 4.778 3.748 1.00 98.62 90 PHE A C 1
ATOM 688 O O . PHE A 1 90 ? -1.173 4.641 4.287 1.00 98.62 90 PHE A O 1
ATOM 695 N N . SER A 1 91 ? -3.122 5.739 4.118 1.00 97.69 91 SER A N 1
ATOM 696 C CA . SER A 1 91 ? -2.837 6.678 5.211 1.00 97.69 91 SER A CA 1
ATOM 697 C C . SER A 1 91 ? -2.994 6.084 6.617 1.00 97.69 91 SER A C 1
ATOM 699 O O . SER A 1 91 ? -2.608 6.735 7.582 1.00 97.69 91 SER A O 1
ATOM 701 N N . MET A 1 92 ? -3.552 4.873 6.737 1.00 98.00 92 MET A N 1
ATOM 702 C CA . MET A 1 92 ? -3.781 4.198 8.020 1.00 98.00 92 MET A CA 1
ATOM 703 C C . MET A 1 92 ? -2.607 3.323 8.476 1.00 98.00 92 MET A C 1
ATOM 705 O O . MET A 1 92 ? -2.582 2.943 9.641 1.00 98.00 92 MET A O 1
ATOM 709 N N . PHE A 1 93 ? -1.656 2.993 7.595 1.00 98.31 93 PHE A N 1
ATOM 710 C CA . PHE A 1 93 ? -0.464 2.234 7.981 1.00 98.31 93 PHE A CA 1
ATOM 711 C C . PHE A 1 93 ? 0.432 3.044 8.920 1.00 98.31 93 PHE A C 1
ATOM 713 O O . PHE A 1 93 ? 0.625 4.245 8.722 1.00 98.31 93 PHE A O 1
ATOM 720 N N . ALA A 1 94 ? 1.005 2.355 9.904 1.00 96.25 94 ALA A N 1
ATOM 721 C CA . ALA A 1 94 ? 1.926 2.898 10.892 1.00 96.25 94 ALA A CA 1
ATOM 722 C C . ALA A 1 94 ? 2.959 1.823 11.259 1.00 96.25 94 ALA A C 1
ATOM 724 O O . ALA A 1 94 ? 2.586 0.668 11.480 1.00 96.25 94 ALA A O 1
ATOM 725 N N . ASP A 1 95 ? 4.241 2.189 11.311 1.00 96.69 95 ASP A N 1
ATOM 726 C CA . ASP A 1 95 ? 5.326 1.261 11.683 1.00 96.69 95 ASP A CA 1
ATOM 727 C C . ASP A 1 95 ? 5.447 1.100 13.215 1.00 96.69 95 ASP A C 1
ATOM 729 O O . ASP A 1 95 ? 5.996 0.119 13.705 1.00 96.69 95 ASP A O 1
ATOM 733 N N . ASP A 1 96 ? 4.933 2.056 13.997 1.00 93.38 96 ASP A N 1
ATOM 734 C CA . ASP A 1 96 ? 5.056 2.093 15.461 1.00 93.38 96 ASP A CA 1
ATOM 735 C C . ASP A 1 96 ? 3.929 1.357 16.209 1.00 93.38 96 ASP A C 1
ATOM 737 O O . ASP A 1 96 ? 3.915 1.318 17.445 1.00 93.38 96 ASP A O 1
ATOM 741 N N . THR A 1 97 ? 2.995 0.730 15.487 1.00 91.62 97 THR A N 1
ATOM 742 C CA . THR A 1 97 ? 1.899 -0.017 16.109 1.00 91.62 97 THR A CA 1
ATOM 743 C C . THR A 1 97 ? 2.347 -1.398 16.610 1.00 91.62 97 THR A C 1
ATOM 745 O O . THR A 1 97 ? 2.945 -2.174 15.865 1.00 91.62 97 THR A O 1
ATOM 748 N N . PRO A 1 98 ? 1.996 -1.804 17.846 1.00 91.75 98 PRO A N 1
ATOM 749 C CA . PRO A 1 98 ? 2.251 -3.168 18.311 1.00 91.75 98 PRO A CA 1
ATOM 750 C C . PRO A 1 98 ? 1.328 -4.209 17.647 1.00 91.75 98 PRO A C 1
ATOM 752 O O . PRO A 1 98 ? 1.518 -5.409 17.846 1.00 91.75 98 PRO A O 1
ATOM 755 N N . HIS A 1 99 ? 0.328 -3.782 16.867 1.00 95.44 99 HIS A N 1
ATOM 756 C CA . HIS A 1 99 ? -0.737 -4.625 16.317 1.00 95.44 99 HIS A CA 1
ATOM 757 C C . HIS A 1 99 ? -0.521 -4.970 14.830 1.00 95.44 99 HIS A C 1
ATOM 759 O O . HIS A 1 99 ? -1.419 -4.836 14.000 1.00 95.44 99 HIS A O 1
ATOM 765 N N . HIS A 1 100 ? 0.680 -5.447 14.487 1.00 93.75 100 HIS A N 1
ATOM 766 C CA . HIS A 1 100 ? 1.054 -5.802 13.110 1.00 93.75 100 HIS A CA 1
ATOM 767 C C . HIS A 1 100 ? 0.091 -6.790 12.427 1.00 93.75 100 HIS A C 1
ATOM 769 O O . HIS A 1 100 ? -0.172 -6.649 11.234 1.00 93.75 100 HIS A O 1
ATOM 775 N N . ASP A 1 101 ? -0.467 -7.760 13.159 1.00 94.69 101 ASP A N 1
ATOM 776 C CA . ASP A 1 101 ? -1.340 -8.802 12.595 1.00 94.69 101 ASP A CA 1
ATOM 777 C C . ASP A 1 101 ? -2.581 -8.228 11.888 1.00 94.69 101 ASP A C 1
ATOM 779 O O . ASP A 1 101 ? -2.966 -8.706 10.821 1.00 94.69 101 ASP A O 1
ATOM 783 N N . VAL A 1 102 ? -3.181 -7.159 12.427 1.00 96.06 102 VAL A N 1
ATOM 784 C CA . VAL A 1 102 ? -4.356 -6.523 11.804 1.00 96.06 102 VAL A CA 1
ATOM 785 C C . VAL A 1 102 ? -3.963 -5.549 10.687 1.00 96.06 102 VAL A C 1
ATOM 787 O O . VAL A 1 102 ? -4.705 -5.403 9.714 1.00 96.06 102 VAL A O 1
ATOM 790 N N . MET A 1 103 ? -2.756 -4.969 10.737 1.00 97.25 103 MET A N 1
ATOM 791 C CA . MET A 1 103 ? -2.181 -4.217 9.610 1.00 97.25 103 MET A CA 1
ATOM 792 C C . MET A 1 103 ? -1.883 -5.117 8.402 1.00 97.25 103 MET A C 1
ATOM 794 O O . MET A 1 103 ? -2.104 -4.699 7.266 1.00 97.25 103 MET A O 1
ATOM 798 N N . TRP A 1 104 ? -1.489 -6.379 8.612 1.00 98.00 104 TRP A N 1
ATOM 799 C CA . TRP A 1 104 ? -1.430 -7.372 7.530 1.00 98.00 104 TRP A CA 1
ATOM 800 C C . TRP A 1 104 ? -2.808 -7.628 6.901 1.00 98.00 104 TRP A C 1
ATOM 802 O O . TRP A 1 104 ? -2.907 -7.777 5.682 1.00 98.00 104 TRP A O 1
ATOM 812 N N . GLY A 1 105 ? -3.881 -7.591 7.699 1.00 98.19 105 GLY A N 1
ATOM 813 C CA . GLY A 1 105 ? -5.259 -7.594 7.201 1.00 98.19 105 GLY A CA 1
ATOM 814 C C . GLY A 1 105 ? -5.555 -6.410 6.273 1.00 98.19 105 GLY A C 1
ATOM 815 O O . GLY A 1 105 ? -6.051 -6.608 5.162 1.00 98.19 105 GLY A O 1
ATOM 816 N N . LEU A 1 106 ? -5.193 -5.186 6.682 1.00 98.62 106 LEU A N 1
ATOM 817 C CA . LEU A 1 106 ? -5.329 -3.988 5.842 1.00 98.62 106 LEU A CA 1
ATOM 818 C C . LEU A 1 106 ? -4.490 -4.087 4.555 1.00 98.62 106 LEU A C 1
ATOM 820 O O . LEU A 1 106 ? -4.966 -3.718 3.480 1.00 98.62 106 LEU A O 1
ATOM 824 N N . LEU A 1 107 ? -3.269 -4.624 4.632 1.00 98.56 107 LEU A N 1
ATOM 825 C CA . LEU A 1 107 ? -2.426 -4.852 3.457 1.00 98.56 107 LEU A CA 1
ATOM 826 C C . LEU A 1 107 ? -3.112 -5.790 2.459 1.00 98.56 107 LEU A C 1
ATOM 828 O O . LEU A 1 107 ? -3.169 -5.474 1.272 1.00 98.56 107 LEU A O 1
ATOM 832 N N . HIS A 1 108 ? -3.693 -6.897 2.922 1.00 97.88 108 HIS A N 1
ATOM 833 C CA . HIS A 1 108 ? -4.417 -7.823 2.049 1.00 97.88 108 HIS A CA 1
ATOM 834 C C . HIS A 1 108 ? -5.706 -7.225 1.468 1.00 97.88 108 HIS A C 1
ATOM 836 O O . HIS A 1 108 ? -6.023 -7.495 0.310 1.00 97.88 108 HIS A O 1
ATOM 842 N N . LEU A 1 109 ? -6.414 -6.370 2.215 1.00 98.25 109 LEU A N 1
ATOM 843 C CA . LEU A 1 109 ? -7.564 -5.614 1.702 1.00 98.25 109 LEU A CA 1
ATOM 844 C C . LEU A 1 109 ? -7.163 -4.690 0.537 1.00 98.25 109 LEU A C 1
ATOM 846 O O . LEU A 1 109 ? -7.847 -4.640 -0.487 1.00 98.25 109 LEU A O 1
ATOM 850 N N . VAL A 1 110 ? -6.035 -3.988 0.669 1.00 98.06 110 VAL A N 1
ATOM 851 C CA . VAL A 1 110 ? -5.504 -3.105 -0.380 1.00 98.06 110 VAL A CA 1
ATOM 852 C C . VAL A 1 110 ? -4.990 -3.908 -1.582 1.00 98.06 110 VAL A C 1
ATOM 854 O O . VAL A 1 110 ? -5.317 -3.572 -2.718 1.00 98.06 110 VAL A O 1
ATOM 857 N N . GLU A 1 111 ? -4.248 -4.997 -1.362 1.00 96.12 111 GLU A N 1
ATOM 858 C CA . GLU A 1 111 ? -3.733 -5.866 -2.435 1.00 96.12 111 GLU A CA 1
ATOM 859 C C . GLU A 1 111 ? -4.826 -6.594 -3.232 1.00 96.12 111 GLU A C 1
ATOM 861 O O . GLU A 1 111 ? -4.602 -6.935 -4.391 1.00 96.12 111 GLU A O 1
ATOM 866 N N . ALA A 1 112 ? -6.007 -6.818 -2.647 1.00 95.75 112 ALA A N 1
ATOM 867 C CA . ALA A 1 112 ? -7.157 -7.403 -3.341 1.00 95.75 112 ALA A CA 1
ATOM 868 C C . ALA A 1 112 ? -7.842 -6.435 -4.332 1.00 95.75 112 ALA A C 1
ATOM 870 O O . ALA A 1 112 ? -8.773 -6.827 -5.042 1.00 95.75 112 ALA A O 1
ATOM 871 N N . SER A 1 113 ? -7.414 -5.170 -4.372 1.00 95.75 113 SER A N 1
ATOM 872 C CA . SER A 1 113 ? -7.961 -4.149 -5.2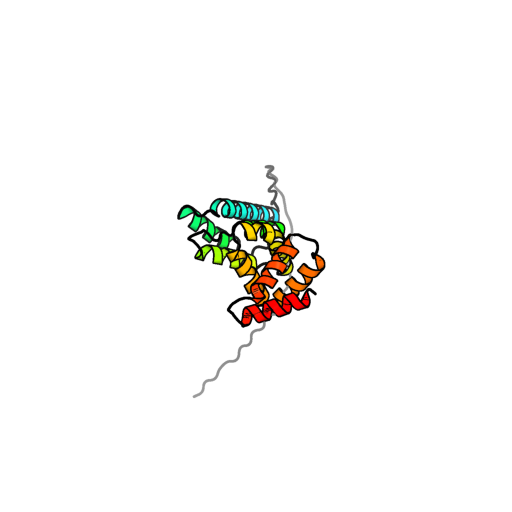69 1.00 95.75 113 SER A CA 1
ATOM 873 C C . SER A 1 113 ? -7.427 -4.262 -6.699 1.00 95.75 113 SER A C 1
ATOM 875 O O . SER A 1 113 ? -6.451 -4.952 -6.983 1.00 95.75 113 SER A O 1
ATOM 877 N N . ASP A 1 114 ? -8.070 -3.543 -7.621 1.00 94.12 114 ASP A N 1
ATOM 878 C CA . ASP A 1 114 ? -7.587 -3.387 -8.994 1.00 94.12 114 ASP A CA 1
ATOM 879 C C . ASP A 1 114 ? -6.135 -2.871 -9.023 1.00 94.12 114 ASP A C 1
ATOM 881 O O . ASP A 1 114 ? -5.812 -1.870 -8.379 1.00 94.12 114 ASP A O 1
ATOM 885 N N . GLY A 1 115 ? -5.265 -3.558 -9.767 1.00 93.25 115 GLY A N 1
ATOM 886 C CA . GLY A 1 115 ? -3.821 -3.334 -9.706 1.00 93.25 115 GLY A CA 1
ATOM 887 C C . GLY A 1 115 ? -3.381 -1.950 -10.191 1.00 93.25 115 GLY A C 1
ATOM 888 O O . GLY A 1 115 ? -2.479 -1.369 -9.592 1.00 93.25 115 GLY A O 1
ATOM 889 N N . ASP A 1 116 ? -4.025 -1.388 -11.221 1.00 93.56 116 ASP A N 1
ATOM 890 C CA . ASP A 1 116 ? -3.696 -0.043 -11.719 1.00 93.56 116 ASP A CA 1
ATOM 891 C C . ASP A 1 116 ? -4.117 1.017 -10.693 1.00 93.56 116 ASP A C 1
ATOM 893 O O . ASP A 1 116 ? -3.367 1.948 -10.379 1.00 93.56 116 ASP A O 1
ATOM 897 N N . SER A 1 117 ? -5.302 0.841 -10.106 1.00 95.06 117 SER A N 1
ATOM 898 C CA . SER A 1 117 ? -5.829 1.700 -9.042 1.00 95.06 117 SER A CA 1
ATOM 899 C C . SER A 1 117 ? -4.970 1.636 -7.772 1.00 95.06 117 SER A C 1
ATOM 901 O O . SER A 1 117 ? -4.688 2.669 -7.166 1.00 95.06 117 SER A O 1
ATOM 903 N N . MET A 1 118 ? -4.510 0.442 -7.387 1.00 97.50 118 MET A N 1
ATOM 904 C CA . MET A 1 118 ? -3.662 0.207 -6.214 1.00 97.50 118 MET A CA 1
ATOM 905 C C . MET A 1 118 ? -2.244 0.760 -6.406 1.00 97.50 118 MET A C 1
ATOM 907 O O . MET A 1 118 ? -1.781 1.524 -5.561 1.00 97.50 118 MET A O 1
ATOM 911 N N . VAL A 1 119 ? -1.583 0.470 -7.534 1.00 97.94 119 VAL A N 1
ATOM 912 C CA . VAL A 1 119 ? -0.232 0.983 -7.831 1.00 97.94 119 VAL A CA 1
ATOM 913 C C . VAL A 1 119 ? -0.235 2.509 -7.933 1.00 97.94 119 VAL A C 1
ATOM 915 O O . VAL A 1 119 ? 0.627 3.167 -7.348 1.00 97.94 119 VAL A O 1
ATOM 918 N N . SER A 1 120 ? -1.217 3.094 -8.626 1.00 96.69 120 SER A N 1
ATOM 919 C CA . SER A 1 120 ? -1.310 4.553 -8.755 1.00 96.69 120 SER A CA 1
ATOM 920 C C . SER A 1 120 ? -1.568 5.245 -7.414 1.00 96.69 120 SER A C 1
ATOM 922 O O . SER A 1 120 ? -0.914 6.249 -7.118 1.00 96.69 120 SER A O 1
ATOM 924 N N . ALA A 1 121 ? -2.453 4.695 -6.575 1.00 98.06 121 ALA A N 1
ATOM 925 C CA . ALA A 1 121 ? -2.713 5.212 -5.235 1.00 98.06 121 ALA A CA 1
ATOM 926 C C . ALA A 1 121 ? -1.506 5.045 -4.294 1.00 98.06 121 ALA A C 1
ATOM 928 O O . ALA A 1 121 ? -1.192 5.986 -3.571 1.00 98.06 121 ALA A O 1
ATOM 929 N N . LEU A 1 122 ? -0.772 3.924 -4.348 1.00 98.50 122 LEU A N 1
ATOM 930 C CA . LEU A 1 122 ? 0.451 3.728 -3.558 1.00 98.50 122 LEU A CA 1
ATOM 931 C C . LEU A 1 122 ? 1.500 4.792 -3.898 1.00 98.50 122 LEU A C 1
ATOM 933 O O . LEU A 1 122 ? 2.018 5.460 -3.007 1.00 98.50 122 LEU A O 1
ATOM 937 N N . VAL A 1 123 ? 1.793 4.986 -5.188 1.00 98.25 123 VAL A N 1
ATOM 938 C CA . VAL A 1 123 ? 2.796 5.969 -5.630 1.00 98.25 123 VAL A CA 1
ATOM 939 C C . VAL A 1 123 ? 2.364 7.396 -5.267 1.00 98.25 123 VAL A C 1
ATOM 941 O O . VAL A 1 123 ? 3.205 8.209 -4.894 1.00 98.25 123 VAL A O 1
ATOM 944 N N . GLN A 1 124 ? 1.065 7.715 -5.312 1.00 97.88 124 GLN A N 1
ATOM 945 C CA . GLN A 1 124 ? 0.547 9.009 -4.844 1.00 97.88 124 GLN A CA 1
ATOM 946 C C . GLN A 1 124 ? 0.665 9.180 -3.318 1.00 97.88 124 GLN A C 1
ATOM 948 O O . GLN A 1 124 ? 0.976 10.280 -2.859 1.00 97.88 124 GLN A O 1
ATOM 953 N N . SER A 1 125 ? 0.471 8.108 -2.544 1.00 98.31 125 SER A N 1
ATOM 954 C CA . SER A 1 125 ? 0.594 8.089 -1.079 1.00 98.31 125 SER A CA 1
ATOM 955 C C . SER A 1 125 ? 2.040 8.029 -0.574 1.00 98.31 125 SER A C 1
ATOM 957 O O . SER A 1 125 ? 2.299 8.433 0.561 1.00 98.31 125 SER A O 1
ATOM 959 N N . ALA A 1 126 ? 2.997 7.585 -1.394 1.00 98.19 126 ALA A N 1
ATOM 960 C CA . ALA A 1 126 ? 4.393 7.379 -1.004 1.00 98.19 126 ALA A CA 1
ATOM 961 C C . ALA A 1 126 ? 5.054 8.571 -0.270 1.00 98.19 126 ALA A C 1
ATOM 963 O O . ALA A 1 126 ? 5.700 8.330 0.747 1.00 98.19 126 ALA A O 1
ATOM 964 N N . PRO A 1 127 ? 4.856 9.855 -0.652 1.00 98.00 127 PRO A N 1
ATOM 965 C CA . PRO A 1 127 ? 5.438 10.988 0.079 1.00 98.00 127 PRO A CA 1
ATOM 966 C C . PRO A 1 127 ? 4.872 11.197 1.490 1.00 98.00 127 PRO A C 1
ATOM 968 O O . PRO A 1 127 ? 5.489 11.898 2.293 1.00 98.00 127 PRO A O 1
ATOM 971 N N . TYR A 1 128 ? 3.682 10.661 1.775 1.00 97.44 128 TYR A N 1
ATOM 972 C CA . TYR A 1 128 ? 3.107 10.624 3.118 1.00 97.44 128 TYR A CA 1
ATOM 973 C C . TYR A 1 128 ? 3.606 9.388 3.871 1.00 97.44 128 TYR A C 1
ATOM 975 O O . TYR A 1 128 ? 4.127 9.542 4.975 1.00 97.44 128 TYR A O 1
ATOM 983 N N . MET A 1 129 ? 3.516 8.202 3.255 1.00 98.19 129 MET A N 1
ATOM 984 C CA . MET A 1 129 ? 3.938 6.939 3.872 1.00 98.19 129 MET A CA 1
ATOM 985 C C . MET A 1 129 ? 5.419 6.958 4.257 1.00 98.19 129 MET A C 1
ATOM 987 O O . MET A 1 129 ? 5.731 6.641 5.391 1.00 98.19 129 MET A O 1
ATOM 991 N N . LEU A 1 130 ? 6.322 7.467 3.412 1.00 97.06 130 LEU A N 1
ATOM 992 C CA . LEU A 1 130 ? 7.759 7.579 3.721 1.00 97.06 130 LEU A CA 1
ATOM 993 C C . LEU A 1 130 ? 8.060 8.359 5.022 1.00 97.06 130 LEU A C 1
ATOM 995 O O . LEU A 1 130 ? 9.128 8.207 5.605 1.00 97.06 130 LEU A O 1
ATOM 999 N N . ARG A 1 131 ? 7.129 9.205 5.483 1.00 95.94 131 ARG A N 1
ATOM 1000 C CA . ARG A 1 131 ? 7.259 10.001 6.713 1.00 95.94 131 ARG A CA 1
ATOM 1001 C C . ARG A 1 131 ? 6.643 9.337 7.952 1.00 95.94 131 ARG A C 1
ATOM 1003 O O . ARG A 1 131 ? 7.033 9.709 9.053 1.00 95.94 131 ARG A O 1
ATOM 1010 N N . VAL A 1 132 ? 5.653 8.454 7.795 1.00 95.75 132 VAL A N 1
ATOM 1011 C CA . VAL A 1 132 ? 4.855 7.903 8.920 1.00 95.75 132 VAL A CA 1
ATOM 1012 C C . VAL A 1 132 ? 4.880 6.376 9.021 1.00 95.75 132 VAL A C 1
ATOM 1014 O O . VAL A 1 132 ? 4.634 5.834 10.091 1.00 95.75 132 VAL A O 1
ATOM 1017 N N . ALA A 1 133 ? 5.155 5.708 7.906 1.00 97.56 133 ALA A N 1
ATOM 1018 C CA . ALA A 1 133 ? 5.202 4.263 7.747 1.00 97.56 133 ALA A CA 1
ATOM 1019 C C . ALA A 1 133 ? 6.185 3.845 6.616 1.00 97.56 133 ALA A C 1
ATOM 1021 O O . ALA A 1 133 ? 5.761 3.238 5.619 1.00 97.56 133 ALA A O 1
ATOM 1022 N N . PRO A 1 134 ? 7.470 4.271 6.658 1.00 97.69 134 PRO A N 1
ATOM 1023 C CA . PRO A 1 134 ? 8.474 3.862 5.676 1.00 97.69 134 PRO A CA 1
ATOM 1024 C C . PRO A 1 134 ? 8.653 2.338 5.555 1.00 97.69 134 PRO A C 1
ATOM 1026 O O . PRO A 1 134 ? 8.842 1.868 4.433 1.00 97.69 134 PRO A O 1
ATOM 1029 N N . GLU A 1 135 ? 8.548 1.561 6.638 1.00 97.62 135 GLU A N 1
ATOM 1030 C CA . GLU A 1 135 ? 8.703 0.096 6.596 1.00 97.62 135 GLU A CA 1
ATOM 1031 C C . GLU A 1 135 ? 7.514 -0.574 5.883 1.00 97.62 135 GLU A C 1
ATOM 1033 O O . GLU A 1 135 ? 7.703 -1.478 5.058 1.00 97.62 135 GLU A O 1
ATOM 1038 N N . TRP A 1 136 ? 6.284 -0.080 6.085 1.00 98.31 136 TRP A N 1
ATOM 1039 C CA . TRP A 1 136 ? 5.136 -0.511 5.274 1.00 98.31 136 TRP A CA 1
ATOM 1040 C C . TRP A 1 136 ? 5.257 -0.092 3.804 1.00 98.31 136 TRP A C 1
ATOM 1042 O O . TRP A 1 136 ? 4.915 -0.884 2.922 1.00 98.31 136 TRP A O 1
ATOM 1052 N N . LEU A 1 137 ? 5.763 1.111 3.502 1.00 98.56 137 LEU A N 1
ATOM 1053 C CA . LEU A 1 137 ? 6.006 1.534 2.115 1.00 98.56 137 LEU A CA 1
ATOM 1054 C C . LEU A 1 137 ? 7.015 0.609 1.419 1.00 98.56 137 LEU A C 1
ATOM 1056 O O . LEU A 1 137 ? 6.754 0.150 0.304 1.00 98.56 137 LEU A O 1
ATOM 1060 N N . GLU A 1 138 ? 8.133 0.294 2.076 1.00 97.94 138 GLU A N 1
ATOM 1061 C CA . GLU A 1 138 ? 9.112 -0.673 1.574 1.00 97.94 138 GLU A CA 1
ATOM 1062 C C . GLU A 1 138 ? 8.487 -2.059 1.382 1.00 97.94 138 GLU A C 1
ATOM 1064 O O . GLU A 1 138 ? 8.643 -2.663 0.318 1.00 97.94 138 GLU A O 1
ATOM 1069 N N . THR A 1 139 ? 7.694 -2.525 2.351 1.00 97.75 139 THR A N 1
ATOM 1070 C CA . THR A 1 139 ? 6.950 -3.789 2.266 1.00 97.75 139 THR A CA 1
ATOM 1071 C C . THR A 1 139 ? 6.069 -3.843 1.017 1.00 97.75 139 THR A C 1
ATOM 1073 O O . THR A 1 139 ? 6.129 -4.826 0.271 1.00 97.75 139 THR A O 1
ATOM 1076 N N . PHE A 1 140 ? 5.299 -2.789 0.723 1.00 98.25 140 PHE A N 1
ATOM 1077 C CA . PHE A 1 140 ? 4.513 -2.713 -0.512 1.00 98.25 140 PHE A CA 1
ATOM 1078 C C . PHE A 1 140 ? 5.398 -2.752 -1.763 1.00 98.25 140 PHE A C 1
ATOM 1080 O O . PHE A 1 140 ? 5.144 -3.568 -2.651 1.00 98.25 140 PHE A O 1
ATOM 1087 N N . ILE A 1 141 ? 6.458 -1.938 -1.846 1.00 98.00 141 ILE A N 1
ATOM 1088 C CA . ILE A 1 141 ? 7.354 -1.928 -3.015 1.00 98.00 141 ILE A CA 1
ATOM 1089 C C . ILE A 1 141 ? 7.992 -3.305 -3.237 1.00 98.00 141 ILE A C 1
ATOM 1091 O O . ILE A 1 141 ? 7.909 -3.839 -4.343 1.00 98.00 141 ILE A O 1
ATOM 1095 N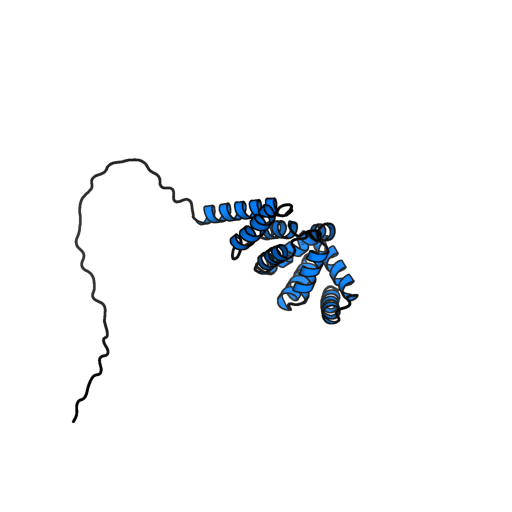 N . CYS A 1 142 ? 8.535 -3.943 -2.201 1.00 96.50 142 CYS A N 1
ATOM 1096 C CA . CYS A 1 142 ? 9.101 -5.290 -2.278 1.00 96.50 142 CYS A CA 1
ATOM 1097 C C . CYS A 1 142 ? 8.077 -6.337 -2.757 1.00 96.50 142 CYS A C 1
ATOM 1099 O O . CYS A 1 142 ? 8.416 -7.222 -3.551 1.00 96.50 142 CYS A O 1
ATOM 1101 N N . ARG A 1 143 ? 6.805 -6.227 -2.352 1.00 96.00 143 ARG A N 1
ATOM 1102 C CA . ARG A 1 143 ? 5.719 -7.107 -2.826 1.00 96.00 143 ARG A CA 1
ATOM 1103 C C . ARG A 1 143 ? 5.346 -6.844 -4.290 1.00 96.00 143 ARG A C 1
ATOM 1105 O O . ARG A 1 143 ? 5.207 -7.808 -5.045 1.00 96.00 143 ARG A O 1
ATOM 1112 N N . LEU A 1 144 ? 5.298 -5.584 -4.738 1.00 96.38 144 LEU A N 1
ATOM 1113 C CA . LEU A 1 144 ? 5.114 -5.245 -6.159 1.00 96.38 144 LEU A CA 1
ATOM 1114 C C . LEU A 1 144 ? 6.268 -5.771 -7.023 1.00 96.38 144 LEU A C 1
ATOM 1116 O O . LEU A 1 144 ? 6.021 -6.403 -8.048 1.00 96.38 144 LEU A O 1
ATOM 1120 N N . LEU A 1 145 ? 7.522 -5.578 -6.594 1.00 95.31 145 LEU A N 1
ATOM 1121 C CA . LEU A 1 145 ? 8.714 -6.084 -7.286 1.00 95.31 145 LEU A CA 1
ATOM 1122 C C . LEU A 1 145 ? 8.669 -7.609 -7.469 1.00 95.31 145 LEU A C 1
ATOM 1124 O O . LEU A 1 145 ? 9.119 -8.130 -8.496 1.00 95.31 145 LEU A O 1
ATOM 1128 N N . ASN A 1 146 ? 8.108 -8.328 -6.492 1.00 93.94 146 ASN A N 1
ATOM 1129 C CA . ASN A 1 146 ? 8.012 -9.784 -6.506 1.00 93.94 146 ASN A CA 1
ATOM 1130 C C . ASN A 1 146 ? 7.022 -10.358 -7.537 1.00 93.94 146 ASN A C 1
ATOM 1132 O O . ASN A 1 146 ? 7.187 -11.524 -7.893 1.00 93.94 146 ASN A O 1
ATOM 1136 N N . SER A 1 147 ? 6.073 -9.567 -8.050 1.00 93.12 147 SER A N 1
ATOM 1137 C CA . SER A 1 147 ? 5.106 -9.967 -9.085 1.00 93.12 147 SER A CA 1
ATOM 1138 C C . SER A 1 147 ? 5.462 -9.350 -10.438 1.00 93.12 147 SER A C 1
ATOM 1140 O O . SER A 1 147 ? 5.564 -8.134 -10.560 1.00 93.12 147 SER A O 1
ATOM 1142 N N . ASP A 1 148 ? 5.613 -10.166 -11.483 1.00 94.25 148 ASP A N 1
ATOM 1143 C CA . ASP A 1 148 ? 5.940 -9.678 -12.832 1.00 94.25 148 ASP A CA 1
ATOM 1144 C C . ASP A 1 148 ? 4.872 -8.728 -13.391 1.00 94.25 148 ASP A C 1
ATOM 1146 O O . ASP A 1 148 ? 5.205 -7.716 -14.006 1.00 94.25 148 ASP A O 1
ATOM 1150 N N . LEU A 1 149 ? 3.595 -9.018 -13.120 1.00 94.56 149 LEU A N 1
ATOM 1151 C CA . LEU A 1 149 ? 2.471 -8.164 -13.495 1.00 94.56 149 LEU A CA 1
ATOM 1152 C C . LEU A 1 149 ? 2.578 -6.795 -12.807 1.00 94.56 149 LEU A C 1
ATOM 1154 O O . LEU A 1 149 ? 2.663 -5.768 -13.478 1.00 94.56 149 LEU A O 1
ATOM 1158 N N . HIS A 1 150 ? 2.646 -6.783 -11.473 1.00 94.94 150 HIS A N 1
ATOM 1159 C CA . HIS A 1 150 ? 2.651 -5.542 -10.695 1.00 94.94 150 HIS A CA 1
ATOM 1160 C C . HIS A 1 150 ? 3.927 -4.721 -10.904 1.00 94.94 150 HIS A C 1
ATOM 1162 O O . HIS A 1 150 ? 3.864 -3.496 -10.976 1.00 94.94 150 HIS A O 1
ATOM 1168 N N . ARG A 1 151 ? 5.080 -5.376 -11.084 1.00 95.81 151 ARG A N 1
ATOM 1169 C CA . ARG A 1 151 ? 6.349 -4.721 -11.416 1.00 95.81 151 ARG A CA 1
ATOM 1170 C C . ARG A 1 151 ? 6.281 -3.995 -12.761 1.00 95.81 151 ARG A C 1
ATOM 1172 O O . ARG A 1 151 ? 6.762 -2.869 -12.863 1.00 95.81 151 ARG A O 1
ATOM 1179 N N . ASN A 1 152 ? 5.650 -4.594 -13.773 1.00 95.88 152 ASN A N 1
ATOM 1180 C CA . ASN A 1 152 ? 5.455 -3.949 -15.074 1.00 95.88 152 ASN A CA 1
ATOM 1181 C C . ASN A 1 152 ? 4.484 -2.757 -14.988 1.00 95.88 152 ASN A C 1
ATOM 1183 O O . ASN A 1 152 ? 4.751 -1.715 -15.586 1.00 95.88 152 ASN A O 1
ATOM 1187 N N . MET A 1 153 ? 3.404 -2.877 -14.206 1.00 96.44 153 MET A N 1
ATOM 1188 C CA . MET A 1 153 ? 2.457 -1.779 -13.946 1.00 96.44 153 MET A CA 1
ATOM 1189 C C . MET A 1 153 ? 3.141 -0.614 -13.214 1.00 96.44 153 MET A C 1
ATOM 1191 O O . MET A 1 153 ? 2.993 0.541 -13.610 1.00 96.44 153 MET A O 1
ATOM 1195 N N . LEU A 1 154 ? 3.977 -0.916 -12.213 1.00 97.62 154 LEU A N 1
ATOM 1196 C CA . LEU A 1 154 ? 4.786 0.067 -11.493 1.00 97.62 154 LEU A CA 1
ATOM 1197 C C . LEU A 1 154 ? 5.766 0.796 -12.425 1.00 97.62 154 LEU A C 1
ATOM 1199 O O . LEU A 1 154 ? 5.801 2.024 -12.412 1.00 97.62 154 LEU A O 1
ATOM 1203 N N . ILE A 1 155 ? 6.503 0.079 -13.285 1.00 97.19 155 ILE A N 1
ATOM 1204 C CA . ILE A 1 155 ? 7.383 0.700 -14.296 1.00 97.19 155 ILE A CA 1
ATOM 1205 C C . ILE A 1 155 ? 6.583 1.640 -15.210 1.00 97.19 155 ILE A C 1
ATOM 1207 O O . ILE A 1 155 ? 6.998 2.776 -15.439 1.00 97.19 155 ILE A O 1
ATOM 1211 N N . ALA A 1 156 ? 5.438 1.187 -15.731 1.00 96.12 156 ALA A N 1
ATOM 1212 C CA . ALA A 1 156 ? 4.609 1.980 -16.636 1.00 96.12 156 ALA A CA 1
ATOM 1213 C C . ALA A 1 156 ? 4.087 3.265 -15.968 1.00 96.12 156 ALA A C 1
ATOM 1215 O O . ALA A 1 156 ? 4.168 4.343 -16.562 1.00 96.12 156 ALA A O 1
ATOM 1216 N N . TYR A 1 157 ? 3.614 3.169 -14.721 1.00 96.25 157 TYR A N 1
ATOM 1217 C CA . TYR A 1 157 ? 3.123 4.315 -13.958 1.00 96.25 157 TYR A CA 1
ATOM 1218 C C . TYR A 1 157 ? 4.243 5.301 -13.591 1.00 96.25 157 TYR A C 1
ATOM 1220 O O . TYR A 1 157 ? 4.094 6.509 -13.769 1.00 96.25 157 TYR A O 1
ATOM 1228 N N . LEU A 1 158 ? 5.400 4.810 -13.132 1.00 97.12 158 LEU A N 1
ATOM 1229 C CA . LEU A 1 158 ? 6.544 5.667 -12.802 1.00 97.12 158 LEU A CA 1
ATOM 1230 C C . LEU A 1 158 ? 7.066 6.424 -14.033 1.00 97.12 158 LEU A C 1
ATOM 1232 O O . LEU A 1 158 ? 7.421 7.593 -13.909 1.00 97.12 158 LEU A O 1
ATOM 1236 N N . LYS A 1 159 ? 7.039 5.813 -15.227 1.00 95.56 159 LYS A N 1
ATOM 1237 C CA . LYS A 1 159 ? 7.363 6.509 -16.485 1.00 95.56 159 LYS A CA 1
ATOM 1238 C C . LYS A 1 159 ? 6.348 7.587 -16.853 1.00 95.56 159 LYS A C 1
ATOM 1240 O O . LYS A 1 159 ? 6.750 8.673 -17.263 1.00 95.56 159 LYS A O 1
ATOM 1245 N N . SER A 1 160 ? 5.049 7.312 -16.724 1.00 94.19 160 SER A N 1
ATOM 1246 C CA . SER A 1 160 ? 4.006 8.282 -17.088 1.00 94.19 160 SER A CA 1
ATOM 1247 C C . SER A 1 160 ? 3.920 9.464 -16.115 1.00 94.19 160 SER A C 1
ATOM 1249 O O . SER A 1 160 ? 3.539 10.560 -16.523 1.00 94.19 160 SER A O 1
ATOM 1251 N N . MET A 1 161 ? 4.324 9.265 -14.855 1.00 91.75 161 MET A N 1
ATOM 1252 C CA . MET A 1 161 ? 4.212 10.241 -13.763 1.00 91.75 161 MET A CA 1
ATOM 1253 C C . MET A 1 161 ? 5.574 10.682 -13.193 1.00 91.75 161 MET A C 1
ATOM 1255 O O . MET A 1 161 ? 5.644 11.146 -12.052 1.00 91.75 161 MET A O 1
ATOM 1259 N N . ALA A 1 162 ? 6.651 10.577 -13.981 1.00 88.94 162 ALA A N 1
ATOM 1260 C CA . ALA A 1 162 ? 8.042 10.790 -13.554 1.00 88.94 162 ALA A CA 1
ATOM 1261 C C . ALA A 1 162 ? 8.337 12.170 -12.924 1.00 88.94 162 ALA A C 1
ATOM 1263 O O . ALA A 1 162 ? 9.275 12.307 -12.144 1.00 88.94 162 ALA A O 1
ATOM 1264 N N . SER A 1 163 ? 7.539 13.197 -13.234 1.00 91.25 163 SER A N 1
ATOM 1265 C CA . SER A 1 163 ? 7.658 14.546 -12.658 1.00 91.25 163 SER A CA 1
ATOM 1266 C C . SER A 1 163 ? 6.961 14.718 -11.301 1.00 91.25 163 SER A C 1
ATOM 1268 O O . SER A 1 163 ? 7.054 15.786 -10.693 1.00 91.25 163 SER A O 1
ATOM 1270 N N . THR A 1 164 ? 6.239 13.706 -10.814 1.00 95.62 164 THR A N 1
ATOM 1271 C CA . THR A 1 164 ? 5.543 13.777 -9.524 1.00 95.62 164 THR A CA 1
ATOM 1272 C C . THR A 1 164 ? 6.468 13.448 -8.360 1.00 95.62 164 THR A C 1
ATOM 1274 O O . THR A 1 164 ? 7.319 12.564 -8.452 1.00 95.62 164 THR A O 1
ATOM 1277 N N . LYS A 1 165 ? 6.244 14.106 -7.212 1.00 95.75 165 LYS A N 1
ATOM 1278 C CA . LYS A 1 165 ? 6.973 13.791 -5.975 1.00 95.75 165 LYS A CA 1
ATOM 1279 C C . LYS A 1 165 ? 6.853 12.301 -5.624 1.00 95.75 165 LYS A C 1
ATOM 1281 O O . LYS A 1 165 ? 7.854 11.675 -5.315 1.00 95.75 165 LYS A O 1
ATOM 1286 N N . GLY A 1 166 ? 5.650 11.734 -5.727 1.00 96.19 166 GLY A N 1
ATOM 1287 C CA . GLY A 1 166 ? 5.395 10.316 -5.458 1.00 96.19 166 GLY A CA 1
ATOM 1288 C C . GLY A 1 166 ? 6.270 9.367 -6.273 1.00 96.19 166 GLY A C 1
ATOM 1289 O O . GLY A 1 166 ? 6.893 8.472 -5.706 1.00 96.19 166 GLY A O 1
ATOM 1290 N N . ALA A 1 167 ? 6.395 9.609 -7.583 1.00 97.06 167 ALA A N 1
ATOM 1291 C CA . ALA A 1 167 ? 7.290 8.823 -8.425 1.00 97.06 167 ALA A CA 1
ATOM 1292 C C . ALA A 1 167 ? 8.761 8.974 -8.000 1.00 97.06 167 ALA A C 1
ATOM 1294 O O . ALA A 1 167 ? 9.458 7.971 -7.889 1.00 97.06 167 ALA A O 1
ATOM 1295 N N . ALA A 1 168 ? 9.221 10.193 -7.699 1.00 96.75 168 ALA A N 1
ATOM 1296 C CA . ALA A 1 168 ? 10.601 10.438 -7.273 1.00 96.75 168 ALA A CA 1
ATOM 1297 C C . ALA A 1 168 ? 10.967 9.738 -5.946 1.00 96.75 168 ALA A C 1
ATOM 1299 O O . ALA A 1 168 ? 12.049 9.159 -5.847 1.00 96.75 168 ALA A O 1
ATOM 1300 N N . GLU A 1 169 ? 10.070 9.735 -4.953 1.00 97.44 169 GLU A N 1
ATOM 1301 C CA . GLU A 1 169 ? 10.285 9.020 -3.682 1.00 97.44 169 GLU A CA 1
ATOM 1302 C C . GLU A 1 169 ? 10.350 7.498 -3.912 1.00 97.44 169 GLU A C 1
ATOM 1304 O O . GLU A 1 169 ? 11.271 6.833 -3.440 1.00 97.44 169 GLU A O 1
ATOM 1309 N N . VAL A 1 170 ? 9.427 6.938 -4.708 1.00 97.88 170 VAL A N 1
ATOM 1310 C CA . VAL A 1 170 ? 9.407 5.495 -5.019 1.00 97.88 170 VAL A CA 1
ATOM 1311 C C . VAL A 1 170 ? 10.634 5.065 -5.826 1.00 97.88 170 VAL A C 1
ATOM 1313 O O . VAL A 1 170 ? 11.204 4.013 -5.548 1.00 97.88 170 VAL A O 1
ATOM 1316 N N . VAL A 1 171 ? 11.094 5.876 -6.784 1.00 97.50 171 VAL A N 1
ATOM 1317 C CA . VAL A 1 171 ? 12.344 5.616 -7.519 1.00 97.50 171 VAL A CA 1
ATOM 1318 C C . VAL A 1 171 ? 13.551 5.653 -6.584 1.00 97.50 171 VAL A C 1
ATOM 1320 O O . VAL A 1 171 ? 14.407 4.777 -6.675 1.00 97.50 171 VAL A O 1
ATOM 1323 N N . SER A 1 172 ? 13.599 6.607 -5.652 1.00 96.25 172 SER A N 1
ATOM 1324 C CA . SER A 1 172 ? 14.685 6.710 -4.667 1.00 96.25 172 SER A CA 1
ATOM 1325 C C . SER A 1 172 ? 14.731 5.492 -3.735 1.00 96.25 172 SER A C 1
ATOM 1327 O O . SER A 1 172 ? 15.810 4.978 -3.446 1.00 96.25 172 SER A O 1
ATOM 1329 N N . LEU A 1 173 ? 13.567 4.974 -3.327 1.00 97.00 173 LEU A N 1
ATOM 1330 C CA . LEU A 1 173 ? 13.448 3.741 -2.546 1.00 97.00 173 LEU A CA 1
ATOM 1331 C C . LEU A 1 173 ? 13.874 2.498 -3.350 1.00 97.00 173 LEU A C 1
ATOM 1333 O O . LEU A 1 173 ? 14.638 1.676 -2.852 1.00 97.00 173 LEU A O 1
ATOM 1337 N N . ILE A 1 174 ? 13.461 2.377 -4.617 1.00 97.00 174 ILE A N 1
ATOM 1338 C CA . ILE A 1 174 ? 13.910 1.287 -5.506 1.00 97.00 174 ILE A CA 1
ATOM 1339 C C . ILE A 1 174 ? 15.430 1.342 -5.725 1.00 97.00 174 ILE A C 1
ATOM 1341 O O . ILE A 1 174 ? 16.085 0.300 -5.765 1.00 97.00 174 ILE A O 1
ATOM 1345 N N . GLU A 1 175 ? 16.010 2.539 -5.829 1.00 95.75 175 GLU A N 1
ATOM 1346 C CA . GLU A 1 175 ? 17.460 2.719 -5.899 1.00 95.75 175 GLU A CA 1
ATOM 1347 C C . GLU A 1 175 ? 18.162 2.275 -4.604 1.00 95.75 175 GLU A C 1
ATOM 1349 O O . GLU A 1 175 ? 19.165 1.563 -4.673 1.00 95.75 175 GLU A O 1
ATOM 1354 N N . ALA A 1 176 ? 17.608 2.595 -3.430 1.00 94.56 176 ALA A N 1
ATOM 1355 C CA . ALA A 1 176 ? 18.126 2.123 -2.143 1.00 94.56 176 ALA A CA 1
ATOM 1356 C C . ALA A 1 176 ? 18.068 0.586 -2.011 1.00 94.56 176 ALA A C 1
ATOM 1358 O O . ALA A 1 176 ? 19.041 -0.033 -1.576 1.00 94.56 176 ALA A O 1
ATOM 1359 N N . LEU A 1 177 ? 16.992 -0.054 -2.486 1.00 94.38 177 LEU A N 1
ATOM 1360 C CA . LEU A 1 177 ? 16.828 -1.517 -2.491 1.00 94.38 177 LEU A CA 1
ATOM 1361 C C . LEU A 1 177 ? 17.864 -2.265 -3.359 1.00 94.38 177 LEU A C 1
ATOM 1363 O O . LEU A 1 177 ? 18.020 -3.480 -3.232 1.00 94.38 177 LEU A O 1
ATOM 1367 N N . LYS A 1 178 ? 18.650 -1.573 -4.197 1.00 92.81 178 LYS A N 1
ATOM 1368 C CA . LYS A 1 178 ? 19.820 -2.163 -4.888 1.00 92.81 178 LYS A CA 1
ATOM 1369 C C . LYS A 1 178 ? 21.012 -2.410 -3.954 1.00 92.81 178 LYS A C 1
ATOM 1371 O O . LYS A 1 178 ? 21.966 -3.068 -4.369 1.00 92.81 178 LYS A O 1
ATOM 1376 N N . ALA A 1 179 ? 20.966 -1.919 -2.717 1.00 87.62 179 ALA A N 1
ATOM 1377 C CA . ALA A 1 179 ? 21.907 -2.259 -1.653 1.00 87.62 179 ALA A CA 1
ATOM 1378 C C . ALA A 1 179 ? 21.375 -3.349 -0.699 1.00 87.62 179 ALA A C 1
ATOM 1380 O O . ALA A 1 179 ? 22.090 -3.727 0.228 1.00 87.62 179 ALA A O 1
ATOM 1381 N N . ASP A 1 180 ? 20.157 -3.867 -0.914 1.00 85.12 180 ASP A N 1
ATOM 1382 C CA . ASP A 1 180 ? 19.529 -4.812 0.013 1.00 85.12 180 ASP A CA 1
ATOM 1383 C C . ASP A 1 180 ? 20.301 -6.141 0.145 1.00 85.12 180 ASP A C 1
ATOM 1385 O O . ASP A 1 180 ? 20.953 -6.627 -0.787 1.00 85.12 180 ASP A O 1
ATOM 1389 N N . THR A 1 181 ? 20.207 -6.753 1.324 1.00 77.12 181 THR A N 1
ATOM 1390 C CA . THR A 1 181 ? 20.866 -8.020 1.661 1.00 77.12 181 THR A CA 1
ATOM 1391 C C . THR A 1 181 ? 20.290 -9.222 0.907 1.00 77.12 181 THR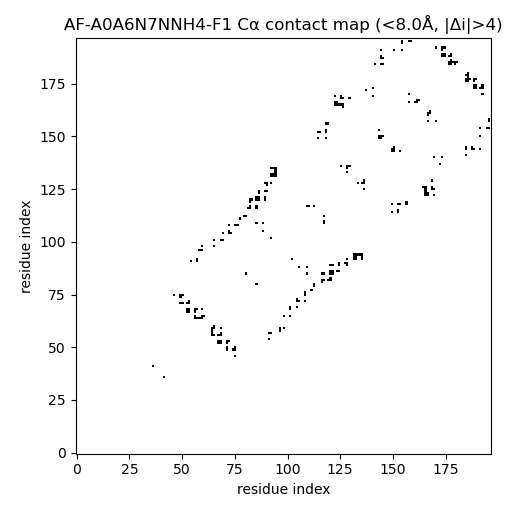 A C 1
ATOM 1393 O O . THR A 1 181 ? 21.036 -10.154 0.607 1.00 77.12 181 THR A O 1
ATOM 1396 N N . SER A 1 182 ? 19.011 -9.199 0.517 1.00 87.25 182 SER A N 1
ATOM 1397 C CA . SER A 1 182 ? 18.385 -10.252 -0.283 1.00 87.25 182 SER A CA 1
ATOM 1398 C C . SER A 1 182 ? 18.743 -10.104 -1.760 1.00 87.25 182 SER A C 1
ATOM 1400 O O . SER A 1 182 ? 18.245 -9.220 -2.458 1.00 87.25 182 SER A O 1
ATOM 1402 N N . ASP A 1 183 ? 19.553 -11.030 -2.284 1.00 84.75 183 ASP A N 1
ATOM 1403 C CA . ASP A 1 183 ? 19.934 -11.064 -3.707 1.00 84.75 183 ASP A CA 1
ATOM 1404 C C . ASP A 1 183 ? 18.713 -11.035 -4.651 1.00 84.75 183 ASP A C 1
ATOM 1406 O O . ASP A 1 183 ? 18.770 -10.453 -5.735 1.00 84.75 183 ASP A O 1
ATOM 1410 N N . CYS A 1 184 ? 17.584 -11.621 -4.230 1.00 84.00 184 CYS A N 1
ATOM 1411 C CA . CYS A 1 184 ? 16.334 -11.641 -4.991 1.00 84.00 184 CYS A CA 1
ATOM 1412 C C . CYS A 1 184 ? 15.684 -10.250 -5.096 1.00 84.00 184 CYS A C 1
ATOM 1414 O O . CYS A 1 184 ? 15.272 -9.849 -6.188 1.00 84.00 184 CYS A O 1
ATOM 1416 N N . ILE A 1 185 ? 15.614 -9.501 -3.988 1.00 89.44 185 ILE A N 1
ATOM 1417 C CA . ILE A 1 185 ? 15.088 -8.128 -3.984 1.00 89.44 185 ILE A CA 1
ATOM 1418 C C . ILE A 1 185 ? 16.050 -7.214 -4.740 1.00 89.44 185 ILE A C 1
ATOM 1420 O O . ILE A 1 185 ? 15.622 -6.520 -5.663 1.00 89.44 185 ILE A O 1
ATOM 1424 N N . ARG A 1 186 ? 17.356 -7.312 -4.460 1.00 91.00 186 ARG A N 1
ATOM 1425 C CA . ARG A 1 186 ? 18.412 -6.542 -5.129 1.00 91.00 186 ARG A CA 1
ATOM 1426 C C . ARG A 1 186 ? 18.369 -6.680 -6.652 1.00 91.00 186 ARG A C 1
ATOM 1428 O O . ARG A 1 186 ? 18.448 -5.682 -7.374 1.00 91.00 186 ARG A O 1
ATOM 1435 N N . ALA A 1 187 ? 18.209 -7.906 -7.157 1.00 91.81 187 ALA A N 1
ATOM 1436 C CA . ALA A 1 187 ? 18.101 -8.176 -8.588 1.00 91.81 187 ALA A CA 1
ATOM 1437 C C . ALA A 1 187 ? 16.826 -7.567 -9.197 1.00 91.81 187 ALA A C 1
ATOM 1439 O O . ALA A 1 187 ? 16.892 -6.923 -10.245 1.00 91.81 187 ALA A O 1
ATOM 1440 N N . LYS A 1 188 ? 15.670 -7.713 -8.535 1.00 93.31 188 LYS A N 1
ATOM 1441 C CA . LYS A 1 188 ? 14.387 -7.164 -9.013 1.00 93.31 188 LYS A CA 1
ATOM 1442 C C . LYS A 1 188 ? 14.369 -5.633 -8.990 1.00 93.31 188 LYS A C 1
ATOM 1444 O O . LYS A 1 188 ? 13.927 -5.026 -9.963 1.00 93.31 188 LYS A O 1
ATOM 1449 N N . ALA A 1 189 ? 14.906 -5.017 -7.937 1.00 93.62 189 ALA A N 1
ATOM 1450 C CA . ALA A 1 189 ? 15.091 -3.572 -7.833 1.00 93.62 189 ALA A CA 1
ATOM 1451 C C . ALA A 1 189 ? 16.015 -3.044 -8.944 1.00 93.62 189 ALA A C 1
ATOM 1453 O O . ALA A 1 189 ? 15.667 -2.083 -9.628 1.00 93.62 189 ALA A O 1
ATOM 1454 N N . SER A 1 190 ? 17.132 -3.734 -9.210 1.00 93.12 190 SER A N 1
ATOM 1455 C CA . SER A 1 190 ? 18.051 -3.394 -10.309 1.00 93.12 190 SER A CA 1
ATOM 1456 C C . SER A 1 190 ? 17.370 -3.440 -11.682 1.00 93.12 190 SER A C 1
ATOM 1458 O O . SER A 1 190 ? 17.558 -2.528 -12.482 1.00 93.12 190 SER A O 1
ATOM 1460 N N . VAL A 1 191 ? 16.535 -4.454 -11.945 1.00 93.50 191 VAL A N 1
ATOM 1461 C CA . VAL A 1 191 ? 15.753 -4.553 -13.193 1.00 93.50 191 VAL A CA 1
ATOM 1462 C C . VAL A 1 191 ? 14.792 -3.372 -13.351 1.00 93.50 191 VAL A C 1
ATOM 1464 O O . VAL A 1 191 ? 14.707 -2.814 -14.443 1.00 93.50 191 VAL A O 1
ATOM 1467 N N . VAL A 1 192 ? 14.089 -2.962 -12.288 1.00 94.06 192 VAL A N 1
ATOM 1468 C CA . VAL A 1 192 ? 13.182 -1.801 -12.353 1.00 94.06 192 VAL A CA 1
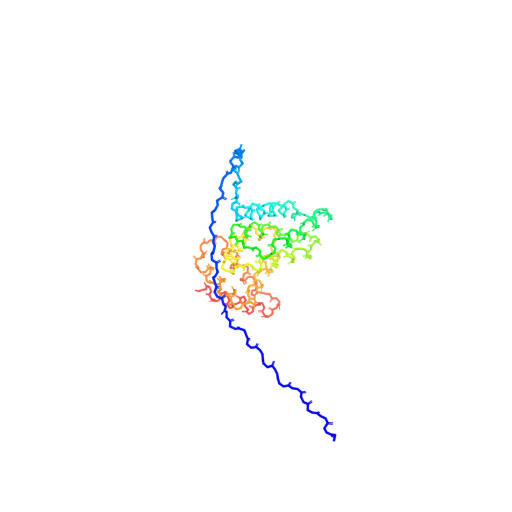ATOM 1469 C C . VAL A 1 192 ? 13.954 -0.504 -12.551 1.00 94.06 192 VAL A C 1
ATOM 1471 O O . VAL A 1 192 ? 13.617 0.256 -13.452 1.00 94.06 192 VAL A O 1
ATOM 1474 N N . ALA A 1 193 ? 15.015 -0.277 -11.779 1.00 93.25 193 ALA A N 1
ATOM 1475 C CA . ALA A 1 193 ? 15.880 0.889 -11.917 1.00 93.25 193 ALA A CA 1
ATOM 1476 C C . ALA A 1 193 ? 16.417 1.053 -13.349 1.00 93.25 193 ALA A C 1
ATOM 1478 O O . ALA A 1 193 ? 16.236 2.103 -13.962 1.00 93.25 193 ALA A O 1
ATOM 1479 N N . SER A 1 194 ? 17.002 -0.003 -13.927 1.00 93.81 194 SER A N 1
ATOM 1480 C CA . SER A 1 194 ? 17.483 0.022 -15.314 1.00 93.81 194 SER A CA 1
ATOM 1481 C C . SER A 1 194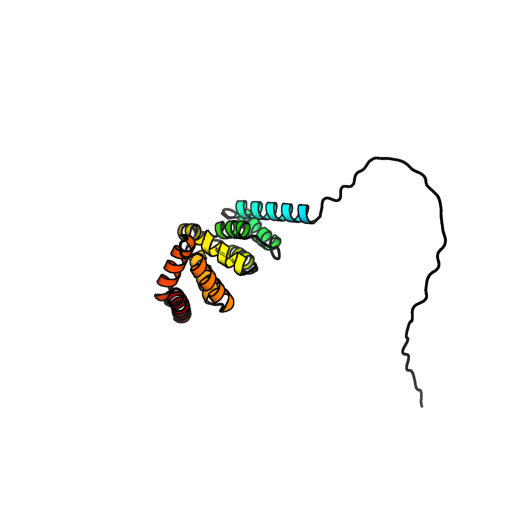 ? 16.364 0.189 -16.341 1.00 93.81 194 SER A C 1
ATOM 1483 O O . SER A 1 194 ? 16.612 0.730 -17.412 1.00 93.81 194 SER A O 1
ATOM 1485 N N . ALA A 1 195 ? 15.139 -0.250 -16.039 1.00 94.00 195 ALA A N 1
ATOM 1486 C CA . ALA A 1 195 ? 13.994 -0.042 -16.916 1.00 94.00 195 ALA A CA 1
ATOM 1487 C C . ALA A 1 195 ? 13.457 1.396 -16.880 1.00 94.00 195 ALA A C 1
ATOM 1489 O O . ALA A 1 195 ? 12.696 1.742 -17.779 1.00 94.00 195 ALA A O 1
ATOM 1490 N N . LEU A 1 196 ? 13.796 2.211 -15.874 1.00 91.44 196 LEU A N 1
ATOM 1491 C CA . LEU A 1 196 ? 13.340 3.602 -15.717 1.00 91.44 196 LEU A CA 1
ATOM 1492 C C . LEU A 1 196 ? 14.311 4.650 -16.288 1.00 91.44 196 LEU A C 1
ATOM 1494 O O . LEU A 1 196 ? 13.924 5.814 -16.399 1.00 91.44 196 LEU A O 1
ATOM 1498 N N . MET A 1 197 ? 15.523 4.231 -16.663 1.00 80.62 197 MET A N 1
ATOM 1499 C CA . MET A 1 197 ? 16.483 5.013 -17.456 1.00 80.62 197 MET A CA 1
ATOM 1500 C C . MET A 1 197 ? 16.103 5.046 -18.947 1.00 80.62 197 MET A C 1
ATOM 1502 O O . MET A 1 197 ? 16.532 6.015 -19.609 1.00 80.62 197 MET A O 1
#

Nearest PDB structures (foldseek):
  4d4z-assembly1_A  TM=3.932E-01  e=2.936E-01  Homo sapiens
  6fna-assembly1_A  TM=2.272E-01  e=3.406E-01  Homo sapiens
  7y17-assembly1_D  TM=4.395E-01  e=4.473E+00  Cyberlindnera jadinii
  6sgb-assembly1_DH  TM=2.353E-01  e=8.306E-01  Trypanosoma brucei brucei
  8qdv-assembly2_G  TM=2.143E-01  e=9.170E-01  Homo sapiens